Protein AF-A0A5T2Y478-F1 (afdb_monomer_lite)

InterPro domains:
  IPR025686 Glucosyl transferase II [PF14264] (20-210)

pLDDT: mean 88.73, std 11.69, range [39.84, 98.69]

Sequence (257 aa):
MKNKKYLFLFIIGLLYVFPIVLANVYYVDDMGRLSLGYGWDGDGRILSNVLTEALSFGNGIISIFPYSTLLSSVILVISGIIVSDMLFENKYLKSISSLFILTSPFMLENLSYRYDSILMAVSVLCAVVPFIFRSHYKLFFATSFFCLLISFCLYQTSTMAYFSVALCLLIKQCLNNEKAFDFRLCLNSLLCFFVSYIVYSLLISFLAVNMQRSGFITFDADGFDIILSRLRSYESYYNSLYVSGFKYVIWPCVTLV

Secondary structure (DSSP, 8-state):
-HHHHHHHHHHHHHHHHHHHHHH----TTHHHHHHH---SGGGT-HHHHHHHHHHTTTS-S---TTHHHHHHHHHHHHHHHHHHHHH--SHHHHHHHTTTTTTSHHHHHHHH-TTHHHHHHHHHHHHHGGGGGTTSHHHHHHHHHHHHHHHHHH-GGGGHHHHHHHHHHHHHHHHTT-SS--HHHHHHHHHHHHHHHHHHHHHHHHTT---TT-PPPPSSHHHHHHHHHHHHHHHHHHHHHHHSTTHHHHHHHHTT-

Foldseek 3Di:
DVVVLLVVLLVVLLVVCVVLLVVPDADDCSVVCVVPVDDCLLVLQQVLQVVCCVVVVNPGQDFPPPVLLSVLSSLQLVLQLLLLVLQDDDPVSSSVSSCCSSPPPVLVSLSNHRSQSNLLSQLLSLLRVLVVCLVPLVSSLVSLLVSQLNSCSRPNVSNVSNVVSLVSNQVSCVVVPPPDRPVVSVVSSVVSNVVSVVVSVVVSVVVVRNHPPDDDQDPDPVSVVVVVVVVVVVVVVVVCCCVDPVVVVCVVVVVVD

Radius of gyration: 20.13 Å; chains: 1; bounding box: 49×50×52 Å

Organism: Salmonella enterica (NCBI:txid28901)

Structure (mmCIF, N/CA/C/O backbone):
data_AF-A0A5T2Y478-F1
#
_entry.id   AF-A0A5T2Y478-F1
#
loop_
_atom_site.group_PDB
_atom_site.id
_atom_site.type_symbol
_atom_site.label_atom_id
_atom_site.label_alt_id
_atom_site.label_comp_id
_atom_site.label_asym_id
_atom_site.label_entity_id
_atom_site.label_seq_id
_atom_site.pdbx_PDB_ins_code
_atom_site.Cartn_x
_atom_site.Cartn_y
_atom_site.Cartn_z
_atom_site.occupancy
_atom_site.B_iso_or_equiv
_atom_site.auth_seq_id
_atom_site.auth_comp_id
_atom_site.auth_asym_id
_atom_site.auth_atom_id
_atom_site.pdbx_PDB_model_num
ATOM 1 N N . MET A 1 1 ? -19.333 -20.554 9.360 1.00 53.25 1 MET A N 1
ATOM 2 C CA . MET A 1 1 ? -19.786 -19.245 8.813 1.00 53.25 1 MET A CA 1
ATOM 3 C C . MET A 1 1 ? -18.656 -18.239 8.558 1.00 53.25 1 MET A C 1
ATOM 5 O O . MET A 1 1 ? -18.741 -17.567 7.540 1.00 53.25 1 MET A O 1
ATOM 9 N N . LYS A 1 2 ? -17.609 -18.129 9.402 1.00 59.66 2 LYS A N 1
ATOM 10 C CA . LYS A 1 2 ? -16.474 -17.198 9.172 1.00 59.66 2 LYS A CA 1
ATOM 11 C C . LYS A 1 2 ? -15.742 -17.434 7.835 1.00 59.66 2 LYS A C 1
ATOM 13 O O . LYS A 1 2 ? -15.624 -16.500 7.055 1.00 59.66 2 LYS A O 1
ATOM 18 N N . ASN A 1 3 ? -15.386 -18.680 7.511 1.00 70.88 3 ASN A N 1
ATOM 19 C CA . ASN A 1 3 ? -14.648 -18.998 6.274 1.00 70.88 3 ASN A CA 1
ATOM 20 C C . ASN A 1 3 ? -15.432 -18.664 4.992 1.00 70.88 3 ASN A C 1
ATOM 22 O O . ASN A 1 3 ? -14.854 -18.170 4.033 1.00 70.88 3 ASN A O 1
ATOM 26 N N . LYS A 1 4 ? -16.763 -18.845 5.000 1.00 83.25 4 LYS A N 1
ATOM 27 C CA . LYS A 1 4 ? -17.625 -18.483 3.859 1.00 83.25 4 LYS A CA 1
ATOM 28 C C . LYS A 1 4 ? -17.629 -16.971 3.587 1.00 83.25 4 LYS A C 1
ATOM 30 O O . LYS A 1 4 ? -17.702 -16.571 2.433 1.00 83.25 4 LYS A O 1
ATOM 35 N N . LYS A 1 5 ? -17.523 -16.135 4.631 1.00 85.50 5 LYS A N 1
ATOM 36 C CA . LYS A 1 5 ? -17.451 -14.670 4.487 1.00 85.50 5 LYS A CA 1
ATOM 37 C C . LYS A 1 5 ? -16.139 -14.239 3.828 1.00 85.50 5 LYS A C 1
ATOM 39 O O . LYS A 1 5 ? -16.181 -13.450 2.896 1.00 85.50 5 LYS A O 1
ATOM 44 N N . TYR A 1 6 ? -14.998 -14.741 4.299 1.00 88.94 6 TYR A N 1
ATOM 45 C CA . TYR A 1 6 ? -13.703 -14.373 3.716 1.00 88.94 6 TYR A CA 1
ATOM 46 C C . TYR A 1 6 ? -13.581 -14.846 2.267 1.00 88.94 6 TYR A C 1
ATOM 48 O O . TYR A 1 6 ? -13.166 -14.071 1.415 1.00 88.94 6 TYR A O 1
ATOM 56 N N . LEU A 1 7 ? -14.063 -16.057 1.966 1.00 93.69 7 LEU A N 1
ATOM 57 C CA . LEU A 1 7 ? -14.152 -16.543 0.590 1.00 93.69 7 LEU A CA 1
ATOM 58 C C . LEU A 1 7 ? -14.971 -15.597 -0.302 1.00 93.69 7 LEU A C 1
ATOM 60 O O . LEU A 1 7 ? -14.540 -15.269 -1.399 1.00 93.69 7 LEU A O 1
ATOM 64 N N . PHE A 1 8 ? -16.122 -15.123 0.179 1.00 94.31 8 PHE A N 1
ATOM 65 C CA . PHE A 1 8 ? -16.952 -14.175 -0.564 1.00 94.31 8 PHE A CA 1
ATOM 66 C C . PHE A 1 8 ? -16.235 -12.843 -0.837 1.00 94.31 8 PHE A C 1
ATOM 68 O O . PHE A 1 8 ? -16.319 -12.328 -1.947 1.00 94.31 8 PHE A O 1
ATOM 75 N N . LEU A 1 9 ? -15.484 -12.315 0.136 1.00 96.19 9 LEU A N 1
ATOM 76 C CA . LEU A 1 9 ? -14.679 -11.101 -0.052 1.00 96.19 9 LEU A CA 1
ATOM 77 C C . LEU A 1 9 ? -13.582 -11.301 -1.102 1.00 96.19 9 LEU A C 1
ATOM 79 O O . LEU A 1 9 ? -13.394 -10.433 -1.949 1.00 96.19 9 LEU A O 1
ATOM 83 N N . PHE A 1 10 ? -12.904 -12.452 -1.093 1.00 96.88 10 PHE A N 1
ATOM 84 C CA . PHE A 1 10 ? -11.912 -12.774 -2.119 1.00 96.88 10 PHE A CA 1
ATOM 85 C C . PHE A 1 10 ? -12.543 -12.916 -3.502 1.00 96.88 10 PHE A C 1
ATOM 87 O O . PHE A 1 10 ? -12.002 -12.379 -4.460 1.00 96.88 10 PHE A O 1
ATOM 94 N N . ILE A 1 11 ? -13.711 -13.557 -3.615 1.00 97.19 11 ILE A N 1
ATOM 95 C CA . ILE A 1 11 ? -14.440 -13.643 -4.888 1.00 97.19 11 ILE A CA 1
ATOM 96 C C . ILE A 1 11 ? -14.778 -12.241 -5.408 1.00 97.19 11 ILE A C 1
ATOM 98 O O . ILE A 1 11 ? -14.514 -11.958 -6.571 1.00 97.19 11 ILE A O 1
ATOM 102 N N . ILE A 1 12 ? -15.298 -11.347 -4.559 1.00 97.00 12 ILE A N 1
ATOM 103 C CA . ILE A 1 12 ? -15.567 -9.957 -4.962 1.00 97.00 12 ILE A CA 1
ATOM 104 C C . ILE A 1 12 ? -14.279 -9.253 -5.392 1.00 97.00 12 ILE A C 1
ATOM 106 O O . ILE A 1 12 ? -14.275 -8.579 -6.417 1.00 97.00 12 ILE A O 1
ATOM 110 N N . GLY A 1 13 ? -13.186 -9.418 -4.644 1.00 97.25 13 GLY A N 1
ATOM 111 C CA . GLY A 1 13 ? -11.911 -8.801 -4.993 1.00 97.25 13 GLY A CA 1
ATOM 112 C C . GLY A 1 13 ? -11.369 -9.281 -6.341 1.00 97.25 13 GLY A C 1
ATOM 113 O O . GLY A 1 13 ? -10.869 -8.477 -7.129 1.00 97.25 13 GLY A O 1
ATOM 114 N N . LEU A 1 14 ? -11.510 -10.572 -6.645 1.00 97.81 14 LEU A N 1
ATOM 115 C CA . LEU A 1 14 ? -11.124 -11.137 -7.939 1.00 97.81 14 LEU A CA 1
ATOM 116 C C . LEU A 1 14 ? -12.029 -10.628 -9.066 1.00 97.81 14 LEU A C 1
ATOM 118 O O . LEU A 1 14 ? -11.525 -10.246 -10.118 1.00 97.81 14 LEU A O 1
ATOM 122 N N . LEU A 1 15 ? -13.344 -10.551 -8.835 1.00 97.62 15 LEU A N 1
ATOM 123 C CA . LEU A 1 15 ? -14.292 -9.965 -9.789 1.00 97.62 15 LEU A CA 1
ATOM 124 C C . LEU A 1 15 ? -13.998 -8.484 -10.056 1.00 97.62 15 LEU A C 1
ATOM 126 O O . LEU A 1 15 ? -14.146 -8.035 -11.187 1.00 97.62 15 LEU A O 1
ATOM 130 N N . TYR A 1 16 ? -13.550 -7.737 -9.044 1.00 97.00 16 TYR A N 1
ATOM 131 C CA . TYR A 1 16 ? -13.193 -6.326 -9.181 1.00 97.00 16 TYR A CA 1
ATOM 132 C C . TYR A 1 16 ? -11.986 -6.110 -10.101 1.00 97.00 16 TYR A C 1
ATOM 134 O O . TYR A 1 16 ? -12.009 -5.203 -10.927 1.00 97.00 16 TYR A O 1
ATOM 142 N N . VAL A 1 17 ? -10.947 -6.947 -10.001 1.00 97.38 17 VAL A N 1
ATOM 143 C CA . VAL A 1 17 ? -9.757 -6.837 -10.870 1.00 97.38 17 VAL A CA 1
ATOM 144 C C . VAL A 1 17 ? -9.916 -7.551 -12.212 1.00 97.38 17 VAL A C 1
ATOM 146 O O . VAL A 1 17 ? -9.090 -7.377 -13.106 1.00 97.38 17 VAL A O 1
ATOM 149 N N . PHE A 1 18 ? -10.980 -8.333 -12.388 1.00 97.25 18 PHE A N 1
ATOM 150 C CA . PHE A 1 18 ? -11.221 -9.099 -13.607 1.00 97.25 18 PHE A CA 1
ATOM 151 C C . PHE A 1 18 ? -11.254 -8.238 -14.886 1.00 97.25 18 PHE A C 1
ATOM 153 O O . PHE A 1 18 ? -10.613 -8.634 -15.859 1.00 97.25 18 PHE A O 1
ATOM 160 N N . PRO A 1 19 ? -11.879 -7.041 -14.915 1.00 96.56 19 PRO A N 1
ATOM 161 C CA . PRO A 1 19 ? -11.817 -6.161 -16.081 1.00 96.56 19 PRO A CA 1
ATOM 162 C C . PRO A 1 19 ? -10.394 -5.709 -16.436 1.00 96.56 19 PRO A C 1
ATOM 164 O O . PRO A 1 19 ? -10.077 -5.609 -17.617 1.00 96.56 19 PRO A O 1
ATOM 167 N N . ILE A 1 20 ? -9.524 -5.486 -15.442 1.00 95.75 20 ILE A N 1
ATOM 168 C CA . ILE A 1 20 ? -8.111 -5.122 -15.662 1.00 95.75 20 ILE A CA 1
ATOM 169 C C . ILE A 1 20 ? -7.385 -6.285 -16.344 1.00 95.75 20 ILE A C 1
ATOM 171 O O . ILE A 1 20 ? -6.664 -6.097 -17.323 1.00 95.75 20 ILE A O 1
ATOM 175 N N . VAL A 1 21 ? -7.630 -7.505 -15.858 1.00 96.94 21 VAL A N 1
ATOM 176 C CA . VAL A 1 21 ? -7.059 -8.724 -16.438 1.00 96.94 21 VAL A CA 1
ATOM 177 C C . VAL A 1 21 ? -7.529 -8.923 -17.881 1.00 96.94 21 VAL A C 1
ATOM 179 O O . VAL A 1 21 ? -6.711 -9.211 -18.753 1.00 96.94 21 VAL A O 1
ATOM 182 N N . LEU A 1 22 ? -8.823 -8.726 -18.151 1.00 97.00 22 LEU A N 1
ATOM 183 C CA . LEU A 1 22 ? -9.394 -8.842 -19.496 1.00 97.00 22 LEU A CA 1
ATOM 184 C C . LEU A 1 22 ? -8.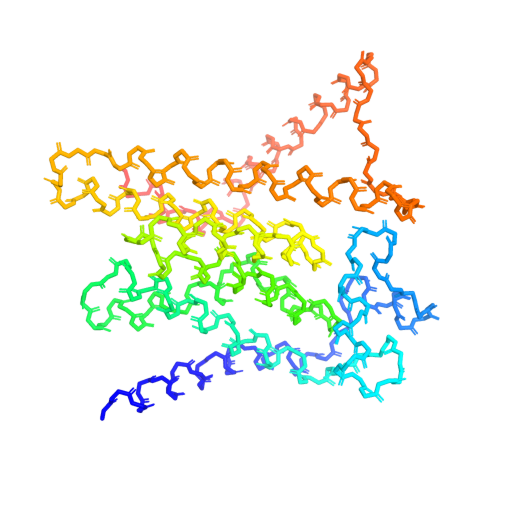890 -7.766 -20.458 1.00 97.00 22 LEU A C 1
ATOM 186 O O . LEU A 1 22 ? -8.690 -8.061 -21.633 1.00 97.00 22 LEU A O 1
ATOM 190 N N . ALA A 1 23 ? -8.680 -6.539 -19.973 1.00 95.31 23 ALA A N 1
ATOM 191 C CA . ALA A 1 23 ? -8.148 -5.458 -20.793 1.00 95.31 23 ALA A CA 1
ATOM 192 C C . ALA A 1 23 ? -6.763 -5.813 -21.348 1.00 95.31 23 ALA A C 1
ATOM 194 O O . ALA A 1 23 ? -6.456 -5.450 -22.480 1.00 95.31 23 ALA A O 1
ATOM 195 N N . ASN A 1 24 ? -5.953 -6.551 -20.573 1.00 92.56 24 ASN A N 1
ATOM 196 C CA . ASN A 1 24 ? -4.658 -7.079 -20.998 1.00 92.56 24 ASN A CA 1
ATOM 197 C C . ASN A 1 24 ? -3.797 -6.003 -21.694 1.00 92.56 24 ASN A C 1
ATOM 199 O O . ASN A 1 24 ? -3.216 -6.237 -22.753 1.00 92.56 24 ASN A O 1
ATOM 203 N N . VAL A 1 25 ? -3.635 -4.846 -21.041 1.00 92.00 25 VAL A N 1
ATOM 204 C CA . VAL A 1 25 ? -2.792 -3.724 -21.504 1.00 92.00 25 VAL A CA 1
ATOM 205 C C . VAL A 1 25 ? -1.529 -3.605 -20.641 1.00 92.00 25 VAL A C 1
ATOM 207 O O . VAL A 1 25 ? -1.526 -4.066 -19.501 1.00 92.00 25 VAL A O 1
ATOM 210 N N . TYR A 1 26 ? -0.438 -3.073 -21.194 1.00 93.12 26 TYR A N 1
ATOM 211 C CA . TYR A 1 26 ? 0.760 -2.680 -20.440 1.00 93.12 26 TYR A CA 1
ATOM 212 C C . TYR A 1 26 ? 0.600 -1.238 -19.954 1.00 93.12 26 TYR A C 1
ATOM 214 O O . TYR A 1 26 ? 0.270 -0.363 -20.757 1.00 93.12 26 TYR A O 1
ATOM 222 N N . TYR A 1 27 ? 0.822 -0.981 -18.667 1.00 91.94 27 TYR A N 1
ATOM 223 C CA . TYR A 1 27 ? 0.593 0.332 -18.072 1.00 91.94 27 TYR A CA 1
ATOM 224 C C . TYR A 1 27 ? 1.907 1.082 -17.833 1.00 91.94 27 TYR A C 1
ATOM 226 O O . TYR A 1 27 ? 2.800 0.564 -17.170 1.00 91.94 27 TYR A O 1
ATOM 234 N N . VAL A 1 28 ? 2.001 2.302 -18.377 1.00 89.25 28 VAL A N 1
ATOM 235 C CA . VAL A 1 28 ? 3.094 3.286 -18.211 1.00 89.25 28 VAL A CA 1
ATOM 236 C C . VAL A 1 28 ? 4.498 2.660 -18.247 1.00 89.25 28 VAL A C 1
ATOM 238 O O . VAL A 1 28 ? 5.066 2.492 -19.326 1.00 89.25 28 VAL A O 1
ATOM 241 N N . ASP A 1 29 ? 5.041 2.291 -17.086 1.00 87.44 29 ASP A N 1
ATOM 242 C CA . ASP A 1 29 ? 6.402 1.775 -16.923 1.00 87.44 29 ASP A CA 1
ATOM 243 C C . ASP A 1 29 ? 6.554 0.315 -17.397 1.00 87.44 29 ASP A C 1
ATOM 245 O O . ASP A 1 29 ? 7.667 -0.133 -17.687 1.00 87.44 29 ASP A O 1
ATOM 249 N N . ASP A 1 30 ? 5.454 -0.433 -17.546 1.00 93.06 30 ASP A N 1
ATOM 250 C CA . ASP A 1 30 ? 5.493 -1.845 -17.939 1.00 93.06 30 ASP A CA 1
ATOM 251 C C . ASP A 1 30 ? 6.121 -2.049 -19.334 1.00 93.06 30 ASP A C 1
ATOM 253 O O . ASP A 1 30 ? 6.821 -3.037 -19.559 1.00 93.06 30 ASP A O 1
ATOM 257 N N . MET A 1 31 ? 5.903 -1.119 -20.275 1.00 91.25 31 MET A N 1
ATOM 258 C CA . MET A 1 31 ? 6.499 -1.180 -21.620 1.00 91.25 31 MET A CA 1
ATOM 259 C C . MET A 1 31 ? 8.021 -1.007 -21.576 1.00 91.25 31 MET A C 1
ATOM 261 O O . MET A 1 31 ? 8.753 -1.692 -22.295 1.00 91.25 31 MET A O 1
ATOM 265 N N . GLY A 1 32 ? 8.505 -0.112 -20.711 1.00 89.88 32 GLY A N 1
ATOM 266 C CA . GLY A 1 32 ? 9.933 0.073 -20.467 1.00 89.88 32 GLY A CA 1
ATOM 267 C C . GLY A 1 32 ? 10.568 -1.208 -19.929 1.00 89.88 32 GLY A C 1
ATOM 268 O O . GLY A 1 32 ? 11.576 -1.668 -20.460 1.00 89.88 32 GLY A O 1
ATOM 269 N N . ARG A 1 33 ? 9.933 -1.845 -18.939 1.00 91.38 33 ARG A N 1
ATOM 270 C CA . ARG A 1 33 ? 10.420 -3.108 -18.359 1.00 91.38 33 ARG A CA 1
ATOM 271 C C . ARG A 1 33 ? 10.386 -4.268 -19.345 1.00 91.38 33 ARG A C 1
ATOM 273 O O . ARG A 1 33 ? 11.336 -5.039 -19.394 1.00 91.38 33 ARG A O 1
ATOM 280 N N . LEU A 1 34 ? 9.336 -4.374 -20.158 1.00 91.62 34 LEU A N 1
ATOM 281 C CA . LEU A 1 34 ? 9.238 -5.409 -21.188 1.00 91.62 34 LEU A CA 1
ATOM 282 C C . LEU A 1 34 ? 10.346 -5.279 -22.241 1.00 91.62 34 LEU A C 1
ATOM 284 O O . LEU A 1 34 ? 10.902 -6.283 -22.674 1.00 91.62 34 LEU A O 1
ATOM 288 N N . SER A 1 35 ? 10.637 -4.050 -22.668 1.00 90.00 35 SER A N 1
ATOM 289 C CA . SER A 1 35 ? 11.579 -3.783 -23.760 1.00 90.00 35 SER A CA 1
ATOM 290 C C . SER A 1 35 ? 13.045 -3.809 -23.324 1.00 90.00 35 SER A C 1
ATOM 292 O O . SER A 1 35 ? 13.892 -4.291 -24.072 1.00 90.00 35 SER A O 1
ATOM 294 N N . LEU A 1 36 ? 13.350 -3.307 -22.125 1.00 89.00 36 LEU A N 1
ATOM 295 C CA . LEU A 1 36 ? 14.721 -3.116 -21.639 1.00 89.00 36 LEU A CA 1
ATOM 296 C C . LEU A 1 36 ? 15.115 -4.068 -20.499 1.00 89.00 36 LEU A C 1
ATOM 298 O O . LEU A 1 36 ? 16.295 -4.149 -20.169 1.00 89.00 36 LEU A O 1
ATOM 302 N N . GLY A 1 37 ? 14.160 -4.758 -19.869 1.00 87.12 37 GLY A N 1
ATOM 303 C CA . GLY A 1 37 ? 14.428 -5.721 -18.795 1.00 87.12 37 GLY A CA 1
ATOM 304 C C . GLY A 1 37 ? 14.969 -5.114 -17.495 1.00 87.12 37 GLY A C 1
ATOM 305 O O . GLY A 1 37 ? 15.550 -5.839 -16.691 1.00 87.12 37 GLY A O 1
ATOM 306 N N . TYR A 1 38 ? 14.824 -3.800 -17.278 1.00 89.44 38 TYR A N 1
ATOM 307 C CA . TYR A 1 38 ? 15.365 -3.142 -16.085 1.00 89.44 38 TYR A CA 1
ATOM 308 C C . TYR A 1 38 ? 14.499 -3.368 -14.834 1.00 89.44 38 TYR A C 1
ATOM 310 O O . TYR A 1 38 ? 13.270 -3.492 -14.899 1.00 89.44 38 TYR A O 1
ATOM 318 N N . GLY A 1 39 ? 15.163 -3.380 -13.676 1.00 90.00 39 GLY A N 1
ATOM 319 C CA . GLY A 1 39 ? 14.555 -3.539 -12.356 1.00 90.00 39 GLY A CA 1
ATOM 320 C C . GLY A 1 39 ? 14.222 -2.234 -11.653 1.00 90.00 39 GLY A C 1
ATOM 321 O O . GLY A 1 39 ? 14.015 -1.200 -12.282 1.00 90.00 39 GLY A O 1
ATOM 322 N N . TRP A 1 40 ? 14.127 -2.263 -10.333 1.00 92.62 40 TRP A N 1
ATOM 323 C CA . TRP A 1 40 ? 13.782 -1.078 -9.541 1.00 92.62 40 TRP A CA 1
ATOM 324 C C . TRP A 1 40 ? 14.976 -0.474 -8.794 1.00 92.62 40 TRP A C 1
ATOM 326 O O . TRP A 1 40 ? 14.795 0.311 -7.861 1.00 92.62 40 TRP A O 1
ATOM 336 N N . ASP A 1 41 ? 16.200 -0.821 -9.201 1.00 85.12 41 ASP A N 1
ATOM 337 C CA . ASP A 1 41 ? 17.429 -0.328 -8.572 1.00 85.12 41 ASP A CA 1
ATOM 338 C C . ASP A 1 41 ? 17.484 1.201 -8.604 1.00 85.12 41 ASP A C 1
ATOM 340 O O . ASP A 1 41 ? 17.656 1.830 -7.567 1.00 85.12 41 ASP A O 1
ATOM 344 N N . GLY A 1 42 ? 17.217 1.814 -9.763 1.00 84.44 42 GLY A N 1
ATOM 345 C CA . GLY A 1 42 ? 17.208 3.275 -9.926 1.00 84.44 42 GLY A CA 1
ATOM 346 C C . GLY A 1 42 ? 16.120 4.011 -9.131 1.00 84.44 42 GLY A C 1
ATOM 347 O O . GLY A 1 42 ? 16.196 5.231 -8.985 1.00 84.44 42 GLY A O 1
ATOM 348 N N . ASP A 1 43 ? 15.141 3.282 -8.589 1.00 87.44 43 ASP A N 1
ATOM 349 C CA . ASP A 1 43 ? 14.066 3.811 -7.743 1.00 87.44 43 ASP A CA 1
ATOM 350 C C . ASP A 1 43 ? 14.316 3.552 -6.248 1.00 87.44 43 ASP A C 1
ATOM 352 O O . ASP A 1 43 ? 13.463 3.858 -5.412 1.00 87.44 43 ASP A O 1
ATOM 356 N N . GLY A 1 44 ? 15.450 2.940 -5.890 1.00 88.44 44 GLY A N 1
ATOM 357 C CA . GLY A 1 44 ? 15.769 2.562 -4.514 1.00 88.44 44 GLY A CA 1
ATOM 358 C C . GLY A 1 44 ? 14.930 1.404 -3.963 1.00 88.44 44 GLY A C 1
ATOM 359 O O . GLY A 1 44 ? 14.919 1.171 -2.756 1.00 88.44 44 GLY A O 1
ATOM 360 N N . ARG A 1 45 ? 14.222 0.647 -4.812 1.00 92.25 45 ARG A N 1
ATOM 361 C CA . ARG A 1 45 ? 13.345 -0.450 -4.365 1.00 92.25 45 ARG A CA 1
ATOM 362 C C . ARG A 1 45 ? 14.045 -1.801 -4.489 1.00 92.25 45 ARG A C 1
ATOM 364 O O . ARG A 1 45 ? 13.630 -2.676 -5.245 1.00 92.25 45 ARG A O 1
ATOM 371 N N . ILE A 1 46 ? 15.119 -1.976 -3.726 1.00 91.75 46 ILE A N 1
ATOM 372 C CA . ILE A 1 46 ? 16.032 -3.128 -3.837 1.00 91.75 46 ILE A CA 1
ATOM 373 C C . ILE A 1 46 ? 15.316 -4.474 -3.625 1.00 91.75 46 ILE A C 1
ATOM 375 O O . ILE A 1 46 ? 15.602 -5.450 -4.318 1.00 91.75 46 ILE A O 1
ATOM 379 N N . LEU A 1 47 ? 14.343 -4.539 -2.707 1.00 95.00 47 LEU A N 1
ATOM 380 C CA . LEU A 1 47 ? 13.594 -5.779 -2.467 1.00 95.00 47 LEU A CA 1
ATOM 381 C C . LEU A 1 47 ? 12.643 -6.128 -3.615 1.00 95.00 47 LEU A C 1
ATOM 383 O O . LEU A 1 47 ? 12.212 -7.276 -3.704 1.00 95.00 47 LEU A O 1
ATOM 387 N N . SER A 1 48 ? 12.329 -5.182 -4.502 1.00 94.75 48 SER A N 1
ATOM 388 C CA . SER A 1 48 ? 11.435 -5.438 -5.632 1.00 94.75 48 SER A CA 1
ATOM 389 C C . SER A 1 48 ? 12.040 -6.402 -6.640 1.00 94.75 48 SER A C 1
ATOM 391 O O . SER A 1 48 ? 11.346 -7.301 -7.115 1.00 94.75 48 SER A O 1
ATOM 393 N N . ASN A 1 49 ? 13.340 -6.262 -6.913 1.00 92.94 49 ASN A N 1
ATOM 394 C CA . ASN A 1 49 ? 14.073 -7.190 -7.770 1.00 92.94 49 ASN A CA 1
ATOM 395 C C . ASN A 1 49 ? 14.060 -8.597 -7.169 1.00 92.94 49 ASN A C 1
ATOM 397 O O . ASN A 1 49 ? 13.642 -9.540 -7.831 1.00 92.94 49 ASN A O 1
ATOM 401 N N . VAL A 1 50 ? 14.420 -8.708 -5.885 1.00 93.38 50 VAL A N 1
ATOM 402 C CA . VAL A 1 50 ? 14.469 -9.989 -5.161 1.00 93.38 50 VAL A CA 1
ATOM 403 C C . VAL A 1 50 ? 13.102 -10.671 -5.152 1.00 93.38 50 VAL A C 1
ATOM 405 O O . VAL A 1 50 ? 13.003 -11.865 -5.429 1.00 93.38 50 VAL A O 1
ATOM 408 N N . LEU A 1 51 ? 12.030 -9.927 -4.855 1.00 93.94 51 LEU A N 1
ATOM 409 C CA . LEU A 1 51 ? 10.683 -10.491 -4.816 1.00 93.94 51 LEU A CA 1
ATOM 410 C C . LEU A 1 51 ? 10.211 -10.916 -6.212 1.00 93.94 51 LEU A C 1
ATOM 412 O O . LEU A 1 51 ? 9.623 -11.984 -6.355 1.00 93.94 51 LEU A O 1
ATOM 416 N N . THR A 1 52 ? 10.485 -10.112 -7.238 1.00 93.00 52 THR A N 1
ATOM 417 C CA . THR A 1 52 ? 10.103 -10.434 -8.620 1.00 93.00 52 THR A CA 1
ATOM 418 C C . THR A 1 52 ? 10.845 -11.665 -9.127 1.00 93.00 52 THR A C 1
ATOM 420 O O . THR A 1 52 ? 10.222 -12.553 -9.702 1.00 93.00 52 THR A O 1
ATOM 423 N N . GLU A 1 53 ? 12.145 -11.766 -8.854 1.00 91.88 53 GLU A N 1
ATOM 424 C CA . GLU A 1 53 ? 12.964 -12.923 -9.218 1.00 91.88 53 GLU A CA 1
ATOM 425 C C . GLU A 1 53 ? 12.526 -14.194 -8.475 1.00 91.88 53 GLU A C 1
ATOM 427 O O . GLU A 1 53 ? 12.428 -15.268 -9.069 1.00 91.88 53 GLU A O 1
ATOM 432 N N . ALA A 1 54 ? 12.175 -14.080 -7.191 1.00 91.81 54 ALA A N 1
ATOM 433 C CA . ALA A 1 54 ? 11.625 -15.198 -6.429 1.00 91.81 54 ALA A CA 1
ATOM 434 C C . ALA A 1 54 ? 10.286 -15.681 -7.009 1.00 91.81 54 ALA A C 1
ATOM 436 O O . ALA A 1 54 ? 10.073 -16.884 -7.167 1.00 91.81 54 ALA A O 1
ATOM 437 N N . LEU A 1 55 ? 9.389 -14.754 -7.361 1.00 90.94 55 LEU A N 1
ATOM 438 C CA . LEU A 1 55 ? 8.097 -15.081 -7.963 1.00 90.94 55 LEU A CA 1
ATOM 439 C C . LEU A 1 55 ? 8.245 -15.653 -9.382 1.00 90.94 55 LEU A C 1
ATOM 441 O O . LEU A 1 55 ? 7.415 -16.458 -9.802 1.00 90.94 55 LEU A O 1
ATOM 445 N N . SER A 1 56 ? 9.292 -15.263 -10.113 1.00 89.94 56 SER A N 1
ATOM 446 C CA . SER A 1 56 ? 9.586 -15.770 -11.455 1.00 89.94 56 SER A CA 1
ATOM 447 C C . SER A 1 56 ? 10.378 -17.079 -11.452 1.00 89.94 56 SER A C 1
ATOM 449 O O . SER A 1 56 ? 10.739 -17.568 -12.522 1.00 89.94 56 SER A O 1
ATOM 451 N N . PHE A 1 57 ? 10.634 -17.668 -10.277 1.00 88.75 57 PHE A N 1
ATOM 452 C CA . PHE A 1 57 ? 11.475 -18.856 -10.097 1.00 88.75 57 PHE A CA 1
ATOM 453 C C . PHE A 1 57 ? 12.896 -18.686 -10.668 1.00 88.75 57 PHE A C 1
ATOM 455 O O . PHE A 1 57 ? 13.456 -19.621 -11.238 1.00 88.75 57 PHE A O 1
ATOM 462 N N . GLY A 1 58 ? 13.480 -17.493 -10.523 1.00 87.19 58 GLY A N 1
ATOM 463 C CA . GLY A 1 58 ? 14.845 -17.189 -10.962 1.00 87.19 58 GLY A CA 1
ATOM 464 C C . GLY A 1 58 ? 14.974 -16.807 -12.438 1.00 87.19 58 GLY A C 1
ATOM 465 O O . GLY A 1 58 ? 16.085 -16.663 -12.935 1.00 87.19 58 GLY A O 1
ATOM 466 N N . ASN A 1 59 ? 13.865 -16.605 -13.155 1.00 84.88 59 ASN A N 1
ATOM 467 C CA . ASN A 1 59 ? 13.884 -16.212 -14.572 1.00 84.88 59 ASN A CA 1
ATOM 468 C C . ASN A 1 59 ? 14.076 -14.695 -14.778 1.00 84.88 59 ASN A C 1
ATOM 470 O O . ASN A 1 59 ? 13.711 -14.150 -15.820 1.00 84.88 59 ASN A O 1
ATOM 474 N N . GLY A 1 60 ? 14.623 -13.998 -13.780 1.00 87.31 60 GLY A N 1
ATOM 475 C CA . GLY A 1 60 ? 14.831 -12.554 -13.805 1.00 87.31 60 GLY A CA 1
ATOM 476 C C . GLY A 1 60 ? 13.535 -11.742 -13.708 1.00 87.31 60 GLY A C 1
ATOM 477 O O . GLY A 1 60 ? 12.531 -12.177 -13.134 1.00 87.31 60 GLY A O 1
ATOM 478 N N . ILE A 1 61 ? 13.578 -10.527 -14.256 1.00 89.50 61 ILE A N 1
ATOM 479 C CA . ILE A 1 61 ? 12.525 -9.509 -14.137 1.00 89.50 61 ILE A CA 1
ATOM 480 C C . ILE A 1 61 ? 11.503 -9.700 -15.257 1.00 89.50 61 ILE A C 1
ATOM 482 O O . ILE A 1 61 ? 11.476 -8.983 -16.256 1.00 89.50 61 ILE A O 1
ATOM 486 N N . ILE A 1 62 ? 10.657 -10.712 -15.090 1.00 89.62 62 ILE A N 1
ATOM 487 C CA . ILE A 1 62 ? 9.570 -11.026 -16.019 1.00 89.62 62 ILE A CA 1
ATOM 488 C C . ILE A 1 62 ? 8.210 -10.776 -15.377 1.00 89.62 62 ILE A C 1
ATOM 490 O O . ILE A 1 62 ? 8.024 -10.930 -14.170 1.00 89.62 62 ILE A O 1
ATOM 494 N N . SER A 1 63 ? 7.237 -10.388 -16.201 1.00 89.56 63 SER A N 1
ATOM 495 C CA . SER A 1 63 ? 5.865 -10.231 -15.732 1.00 89.56 63 SER A CA 1
ATOM 496 C C . SER A 1 63 ? 5.239 -11.597 -15.487 1.00 89.56 63 SER A C 1
ATOM 498 O O . SER A 1 63 ? 5.273 -12.467 -16.355 1.00 89.56 63 SER A O 1
ATOM 500 N N . ILE A 1 64 ? 4.597 -11.749 -14.331 1.00 92.19 64 ILE A N 1
ATOM 501 C CA . ILE A 1 64 ? 3.823 -12.946 -13.968 1.00 92.19 64 ILE A CA 1
ATOM 502 C C . ILE A 1 64 ? 2.320 -12.638 -14.062 1.00 92.19 64 ILE A C 1
ATOM 504 O O . ILE A 1 64 ? 1.477 -13.262 -13.419 1.00 92.19 64 ILE A O 1
ATOM 508 N N . PHE A 1 65 ? 1.964 -11.627 -14.856 1.00 93.25 65 PHE A N 1
ATOM 509 C CA . PHE A 1 65 ? 0.582 -11.319 -15.188 1.00 93.25 65 PHE A CA 1
ATOM 510 C C . PHE A 1 65 ? -0.089 -12.540 -15.854 1.00 93.25 65 PHE A C 1
ATOM 512 O O . PHE A 1 65 ? 0.542 -13.201 -16.680 1.00 93.25 65 PHE A O 1
ATOM 519 N N . PRO A 1 66 ? -1.357 -12.861 -15.530 1.00 95.69 66 PRO A N 1
ATOM 520 C CA . PRO A 1 66 ? -2.285 -12.110 -14.675 1.00 95.69 66 PRO A CA 1
ATOM 521 C C . PRO A 1 66 ? -2.188 -12.435 -13.178 1.00 95.69 66 PRO A C 1
ATOM 523 O O . PRO A 1 66 ? -2.881 -11.815 -12.370 1.00 95.69 66 PRO A O 1
ATOM 526 N N . TYR A 1 67 ? -1.350 -13.395 -12.781 1.00 94.81 67 TYR A N 1
ATOM 527 C CA . TYR A 1 67 ? -1.267 -13.855 -11.395 1.00 94.81 67 TYR A CA 1
ATOM 528 C C . TYR A 1 67 ? -0.788 -12.765 -10.437 1.00 94.81 67 TYR A C 1
ATOM 530 O O . TYR A 1 67 ? -1.274 -12.728 -9.309 1.00 94.81 67 TYR A O 1
ATOM 538 N N . SER A 1 68 ? 0.094 -11.860 -10.881 1.00 94.38 68 SER A N 1
ATOM 539 C CA . SER A 1 68 ? 0.505 -10.690 -10.092 1.00 94.38 68 SER A CA 1
ATOM 540 C C . SER A 1 68 ? -0.708 -9.863 -9.658 1.00 94.38 68 SER A C 1
ATOM 542 O O . SER A 1 68 ? -0.951 -9.742 -8.462 1.00 94.38 68 SER A O 1
ATOM 544 N N . THR A 1 69 ? -1.543 -9.414 -10.599 1.00 96.88 69 THR A N 1
ATOM 545 C CA . THR A 1 69 ? -2.756 -8.624 -10.321 1.00 96.88 69 THR A CA 1
ATOM 546 C C . THR A 1 69 ? -3.785 -9.386 -9.476 1.00 96.88 69 THR A C 1
ATOM 548 O O . THR A 1 69 ? -4.386 -8.818 -8.558 1.00 96.88 69 THR A O 1
ATOM 551 N N . LEU A 1 70 ? -3.994 -10.682 -9.744 1.00 97.81 70 LEU A N 1
ATOM 552 C CA . LEU A 1 70 ? -4.921 -11.508 -8.960 1.00 97.81 70 LEU A CA 1
ATOM 553 C C . LEU A 1 70 ? -4.448 -11.655 -7.506 1.00 97.81 70 LEU A C 1
ATOM 555 O O . LEU A 1 70 ? -5.242 -11.504 -6.576 1.00 97.81 70 LEU A O 1
ATOM 559 N N . LEU A 1 71 ? -3.153 -11.903 -7.297 1.00 97.12 71 LEU A N 1
ATOM 560 C CA . LEU A 1 71 ? -2.569 -12.044 -5.967 1.00 97.12 71 LEU A CA 1
ATOM 561 C C . LEU A 1 71 ? -2.518 -10.700 -5.228 1.00 97.12 71 LEU A C 1
ATOM 563 O O . LEU A 1 71 ? -2.828 -10.658 -4.037 1.00 97.12 71 LEU A O 1
ATOM 567 N N . SER A 1 72 ? -2.249 -9.593 -5.927 1.00 97.94 72 SER A N 1
ATOM 568 C CA . SER A 1 72 ? -2.393 -8.238 -5.381 1.00 97.94 72 SER A CA 1
ATOM 569 C C . SER A 1 72 ? -3.782 -7.997 -4.822 1.00 97.94 72 SER A C 1
ATOM 571 O O . SER A 1 72 ? -3.910 -7.487 -3.711 1.00 97.94 72 SER A O 1
ATOM 573 N N . SER A 1 73 ? -4.824 -8.401 -5.557 1.00 98.25 73 SER A N 1
ATOM 574 C CA . SER A 1 73 ? -6.202 -8.262 -5.091 1.00 98.25 73 SER A CA 1
ATOM 575 C C . SER A 1 73 ? -6.423 -8.998 -3.769 1.00 98.25 73 SER A C 1
ATOM 577 O O . SER A 1 73 ? -6.917 -8.416 -2.803 1.00 98.25 73 SER A O 1
ATOM 579 N N . VAL A 1 74 ? -5.968 -10.251 -3.677 1.00 98.12 74 VAL A N 1
ATOM 580 C CA . VAL A 1 74 ? -6.059 -11.050 -2.445 1.00 98.12 74 VAL A CA 1
ATOM 581 C C . VAL A 1 74 ? -5.321 -10.373 -1.287 1.00 98.12 74 VAL A C 1
ATOM 583 O O . VAL A 1 74 ? -5.884 -10.243 -0.200 1.00 98.12 74 VAL A O 1
ATOM 586 N N . ILE A 1 75 ? -4.096 -9.897 -1.515 1.00 98.50 75 ILE A N 1
ATOM 587 C CA . ILE A 1 75 ? -3.279 -9.218 -0.500 1.00 98.50 75 ILE A CA 1
ATOM 588 C C . ILE A 1 75 ? -3.964 -7.938 -0.006 1.00 98.50 75 ILE A C 1
ATOM 590 O O . ILE A 1 75 ? -4.047 -7.711 1.200 1.00 98.50 75 ILE A O 1
ATOM 594 N N . LEU A 1 76 ? -4.515 -7.124 -0.906 1.00 98.38 76 LEU A N 1
ATOM 595 C CA . LEU A 1 76 ? -5.206 -5.883 -0.546 1.00 98.38 76 LEU A CA 1
ATOM 596 C C . LEU A 1 76 ? -6.518 -6.144 0.201 1.00 98.38 76 LEU A C 1
ATOM 598 O O . LEU A 1 76 ? -6.841 -5.404 1.131 1.00 98.38 76 LEU A O 1
ATOM 602 N N . VAL A 1 77 ? -7.243 -7.215 -0.142 1.00 98.31 77 VAL A N 1
ATOM 603 C CA . VAL A 1 77 ? -8.402 -7.672 0.640 1.00 98.31 77 VAL A CA 1
ATOM 604 C C . VAL A 1 77 ? -7.967 -8.102 2.042 1.00 98.31 77 VAL A C 1
ATOM 606 O O . VAL A 1 77 ? -8.635 -7.746 3.008 1.00 98.31 77 VAL A O 1
ATOM 609 N N . ILE A 1 78 ? -6.837 -8.803 2.198 1.00 98.31 78 ILE A N 1
ATOM 610 C CA . ILE A 1 78 ? -6.290 -9.149 3.523 1.00 98.31 78 ILE A CA 1
ATOM 611 C C . ILE A 1 78 ? -5.960 -7.881 4.319 1.00 98.31 78 ILE A C 1
ATOM 613 O O . ILE A 1 78 ? -6.394 -7.758 5.466 1.00 98.31 78 ILE A O 1
ATOM 617 N N . SER A 1 79 ? -5.264 -6.916 3.714 1.00 98.31 79 SER A N 1
ATOM 618 C CA . SER A 1 79 ? -4.969 -5.616 4.330 1.00 98.31 79 SER A CA 1
ATOM 619 C C . SER A 1 79 ? -6.247 -4.920 4.800 1.00 98.31 79 SER A C 1
ATOM 621 O O . SER A 1 79 ? -6.337 -4.475 5.945 1.00 98.31 79 SER A O 1
ATOM 623 N N . GLY A 1 80 ? -7.272 -4.881 3.948 1.00 97.88 80 GLY A N 1
ATOM 624 C CA . GLY A 1 80 ? -8.558 -4.279 4.281 1.00 97.88 80 GLY A CA 1
ATOM 625 C C . GLY A 1 80 ? -9.305 -5.038 5.377 1.00 97.88 80 GLY A C 1
ATOM 626 O O . GLY A 1 80 ? -9.884 -4.407 6.260 1.00 97.88 80 GLY A O 1
ATOM 627 N N . ILE A 1 81 ? -9.248 -6.373 5.395 1.00 97.50 81 ILE A N 1
ATOM 628 C CA . ILE A 1 81 ? -9.802 -7.192 6.482 1.00 97.50 81 ILE A CA 1
ATOM 629 C C . ILE A 1 81 ? -9.142 -6.811 7.808 1.00 97.50 81 ILE A C 1
ATOM 631 O O . ILE A 1 81 ? -9.866 -6.494 8.751 1.00 97.50 81 ILE A O 1
ATOM 635 N N . ILE A 1 82 ? -7.805 -6.770 7.865 1.00 97.81 82 ILE A N 1
ATOM 636 C CA . ILE A 1 82 ? -7.057 -6.407 9.078 1.00 97.81 82 ILE A CA 1
ATOM 637 C C . ILE A 1 82 ? -7.501 -5.026 9.577 1.00 97.81 82 ILE A C 1
ATOM 639 O O . ILE A 1 82 ? -7.896 -4.895 10.735 1.00 97.81 82 ILE A O 1
ATOM 643 N N . VAL A 1 83 ? -7.520 -4.011 8.707 1.00 97.56 83 VAL A N 1
ATOM 644 C CA . VAL A 1 83 ? -7.969 -2.654 9.072 1.00 97.56 83 VAL A CA 1
ATOM 645 C C . VAL A 1 83 ? -9.422 -2.652 9.548 1.00 97.56 83 VAL A C 1
ATOM 647 O O . VAL A 1 83 ? -9.723 -2.119 10.617 1.00 97.56 83 VAL A O 1
ATOM 650 N N . SER A 1 84 ? -10.326 -3.293 8.807 1.00 96.56 84 SER A N 1
ATOM 651 C CA . SER A 1 84 ? -11.753 -3.335 9.140 1.00 96.56 84 SER A CA 1
ATOM 652 C C . SER A 1 84 ? -12.022 -3.999 10.492 1.00 96.56 84 SER A C 1
ATOM 654 O O . SER A 1 84 ? -12.873 -3.532 11.252 1.00 96.56 84 SER A O 1
ATOM 656 N N . ASP A 1 85 ? -11.269 -5.053 10.824 1.00 95.38 85 ASP A N 1
ATOM 657 C CA . ASP A 1 85 ? -11.400 -5.778 12.081 1.00 95.38 85 ASP A CA 1
ATOM 658 C C . ASP A 1 85 ? -10.923 -4.949 13.275 1.00 95.38 85 ASP A C 1
ATOM 660 O O . ASP A 1 85 ? -11.476 -5.098 14.367 1.00 95.38 85 ASP A O 1
ATOM 664 N N . MET A 1 86 ? -9.954 -4.051 13.064 1.00 95.00 86 MET A N 1
ATOM 665 C CA . MET A 1 86 ? -9.494 -3.103 14.078 1.00 95.00 86 MET A CA 1
ATOM 666 C C . MET A 1 86 ? -10.448 -1.912 14.249 1.00 95.00 86 MET A C 1
ATOM 668 O O . MET A 1 86 ? -10.612 -1.422 15.372 1.00 95.00 86 MET A O 1
ATOM 672 N N . LEU A 1 87 ? -11.084 -1.448 13.168 1.00 94.12 87 LEU A N 1
ATOM 673 C CA . LEU A 1 87 ? -11.901 -0.231 13.172 1.00 94.12 87 LEU A CA 1
ATOM 674 C C . LEU A 1 87 ? -13.362 -0.467 13.557 1.00 94.12 87 LEU A C 1
ATOM 676 O O . LEU A 1 87 ? -13.911 0.290 14.352 1.00 94.12 87 LEU A O 1
ATOM 680 N N . PHE A 1 88 ? -13.996 -1.534 13.094 1.00 93.12 88 PHE A N 1
ATOM 681 C CA . PHE A 1 88 ? -15.435 -1.720 13.292 1.00 93.12 88 PHE A CA 1
ATOM 682 C C . PHE A 1 88 ? -15.730 -2.893 14.222 1.00 93.12 88 PHE A C 1
ATOM 684 O O . PHE A 1 88 ? -14.908 -3.783 14.393 1.00 93.12 88 PHE A O 1
ATOM 691 N N . GLU A 1 89 ? -16.919 -2.917 14.821 1.00 90.19 89 GLU A N 1
ATOM 692 C CA . GLU A 1 89 ? -17.431 -4.082 15.564 1.00 90.19 89 GLU A CA 1
ATOM 693 C C . GLU A 1 89 ? -18.570 -4.760 14.798 1.00 90.19 89 GLU A C 1
ATOM 695 O O . GLU A 1 89 ? -18.636 -5.988 14.709 1.00 90.19 89 GLU A O 1
ATOM 700 N N . ASN A 1 90 ? -19.417 -3.954 14.148 1.00 92.31 90 ASN A N 1
ATOM 701 C CA . ASN A 1 90 ? -20.522 -4.430 13.329 1.00 92.31 90 ASN A CA 1
ATOM 702 C C . ASN A 1 90 ? -20.023 -5.299 12.159 1.00 92.31 90 ASN A C 1
ATOM 704 O O . ASN A 1 90 ? -19.222 -4.877 11.322 1.00 92.31 90 ASN A O 1
ATOM 708 N N . LYS A 1 91 ? -20.557 -6.522 12.066 1.00 89.62 91 LYS A N 1
ATOM 709 C CA . LYS A 1 91 ? -20.159 -7.528 11.071 1.00 89.62 91 LYS A CA 1
ATOM 710 C C . LYS A 1 91 ? -20.323 -7.064 9.619 1.00 89.62 91 LYS A C 1
ATOM 712 O O . LYS A 1 91 ? -19.506 -7.467 8.785 1.00 89.62 91 LYS A O 1
ATOM 717 N N . TYR A 1 92 ? -21.366 -6.290 9.315 1.00 88.94 92 TYR A N 1
ATOM 718 C CA . TYR A 1 92 ? -21.652 -5.795 7.968 1.00 88.94 92 TYR A CA 1
ATOM 719 C C . TYR A 1 92 ? -20.682 -4.682 7.582 1.00 88.94 92 TYR A C 1
ATOM 721 O O . TYR A 1 92 ? -20.057 -4.779 6.527 1.00 88.94 92 TYR A O 1
ATOM 729 N N . LEU A 1 93 ? -20.463 -3.712 8.479 1.00 91.50 93 LEU A N 1
ATOM 730 C CA . LEU A 1 93 ? -19.468 -2.653 8.277 1.00 91.50 93 LEU A CA 1
ATOM 731 C C . LEU A 1 93 ? -18.072 -3.237 8.065 1.00 91.50 93 LEU A C 1
ATOM 733 O O . LEU A 1 93 ? -17.398 -2.846 7.117 1.00 91.50 93 LEU A O 1
ATOM 737 N N . LYS A 1 94 ? -17.673 -4.242 8.858 1.00 92.75 94 LYS A N 1
ATOM 738 C CA . LYS A 1 94 ? -16.414 -4.977 8.647 1.00 92.75 94 LYS A CA 1
ATOM 739 C C . LYS A 1 94 ? -16.302 -5.560 7.238 1.00 92.75 94 LYS A C 1
ATOM 741 O O . LYS A 1 94 ? -15.270 -5.436 6.600 1.00 92.75 94 LYS A O 1
ATOM 746 N N . SER A 1 95 ? -17.357 -6.216 6.745 1.00 91.12 95 SER A N 1
ATOM 747 C CA . SER A 1 95 ? -17.339 -6.808 5.399 1.00 91.12 95 SER A CA 1
ATOM 748 C C . SER A 1 95 ? -17.175 -5.745 4.314 1.00 91.12 95 SER A C 1
ATOM 750 O O . SER A 1 95 ? -16.328 -5.894 3.445 1.00 91.12 95 SER A O 1
ATOM 752 N N . ILE A 1 96 ? -17.977 -4.681 4.366 1.00 91.81 96 ILE A N 1
ATOM 753 C CA . ILE A 1 96 ? -18.002 -3.659 3.313 1.00 91.81 96 ILE A CA 1
ATOM 754 C C . ILE A 1 96 ? -16.692 -2.864 3.321 1.00 91.81 96 ILE A C 1
ATOM 756 O O . ILE A 1 96 ? -16.032 -2.753 2.292 1.00 91.81 96 ILE A O 1
ATOM 760 N N . SER A 1 97 ? -16.266 -2.392 4.495 1.00 93.69 97 SER A N 1
ATOM 761 C CA . SER A 1 97 ? -15.032 -1.608 4.634 1.00 93.69 97 SER A CA 1
ATOM 762 C C . SER A 1 97 ? -13.762 -2.395 4.309 1.00 93.69 97 SER A C 1
ATOM 764 O O . SER A 1 97 ? -12.780 -1.795 3.881 1.00 93.69 97 SER A O 1
ATOM 766 N N . SER A 1 98 ? -13.772 -3.729 4.431 1.00 95.44 98 SER A N 1
ATOM 767 C CA . SER A 1 98 ? -12.612 -4.554 4.066 1.00 95.44 98 SER A CA 1
ATOM 768 C C . SER A 1 98 ? -12.239 -4.492 2.581 1.00 95.44 98 SER A C 1
ATOM 770 O O . SER A 1 98 ? -11.119 -4.837 2.221 1.00 95.44 98 SER A O 1
ATOM 772 N N . LEU A 1 99 ? -13.145 -4.020 1.720 1.00 96.06 99 LEU A N 1
ATOM 773 C CA . LEU A 1 99 ? -12.878 -3.840 0.294 1.00 96.06 99 LEU A CA 1
ATOM 774 C C . LEU A 1 99 ? -12.342 -2.441 -0.040 1.00 96.06 99 LEU A C 1
ATOM 776 O O . LEU A 1 99 ? -11.814 -2.256 -1.129 1.00 96.06 99 LEU A O 1
ATOM 780 N N . PHE A 1 100 ? -12.411 -1.469 0.878 1.00 94.56 100 PHE A N 1
ATOM 781 C CA . PHE A 1 100 ? -12.103 -0.066 0.571 1.00 94.56 100 PHE A CA 1
ATOM 7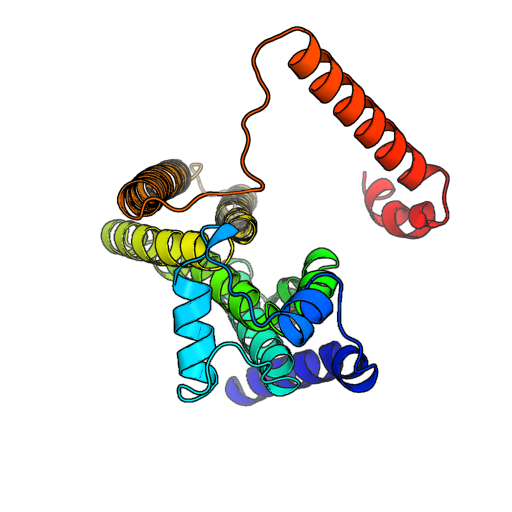82 C C . PHE A 1 100 ? -10.657 0.173 0.142 1.00 94.56 100 PHE A C 1
ATOM 784 O O . PHE A 1 100 ? -10.417 1.030 -0.703 1.00 94.56 100 PHE A O 1
ATOM 791 N N . ILE A 1 101 ? -9.696 -0.584 0.683 1.00 95.00 101 ILE A N 1
ATOM 792 C CA . ILE A 1 101 ? -8.294 -0.471 0.254 1.00 95.00 101 ILE A CA 1
ATOM 793 C C . ILE A 1 101 ? -8.164 -0.895 -1.215 1.00 95.00 101 ILE A C 1
ATOM 795 O O . ILE A 1 101 ? -7.590 -0.157 -2.015 1.00 95.00 101 ILE A O 1
ATOM 799 N N . LEU A 1 102 ? -8.749 -2.044 -1.572 1.00 96.75 102 LEU A N 1
ATOM 800 C CA . LEU A 1 102 ? -8.741 -2.578 -2.935 1.00 96.75 102 LEU A CA 1
ATOM 801 C C . LEU A 1 102 ? -9.455 -1.643 -3.920 1.00 96.75 102 LEU A C 1
ATOM 803 O O . LEU A 1 102 ? -8.942 -1.381 -5.003 1.00 96.75 102 LEU A O 1
ATOM 807 N N . THR A 1 103 ? -10.638 -1.154 -3.548 1.00 94.12 103 THR A N 1
ATOM 808 C CA . THR A 1 103 ? -11.504 -0.361 -4.430 1.00 94.12 103 THR A CA 1
ATOM 809 C C . THR A 1 103 ? -11.204 1.134 -4.389 1.00 94.12 103 THR A C 1
ATOM 811 O O . THR A 1 103 ? -11.968 1.925 -4.939 1.00 94.12 103 THR A O 1
ATOM 814 N N . SER A 1 104 ? -10.140 1.556 -3.702 1.00 89.88 104 SER A N 1
ATOM 815 C CA . SER A 1 104 ? -9.762 2.966 -3.685 1.00 89.88 104 SER A CA 1
ATOM 816 C C . SER A 1 104 ? -9.288 3.405 -5.081 1.00 89.88 104 SER A C 1
ATOM 818 O O . SER A 1 104 ? -8.571 2.648 -5.741 1.00 89.88 104 SER A O 1
ATOM 820 N N . PRO A 1 105 ? -9.633 4.623 -5.544 1.00 85.50 105 PRO A N 1
ATOM 821 C CA . PRO A 1 105 ? -9.212 5.105 -6.863 1.00 85.50 105 PR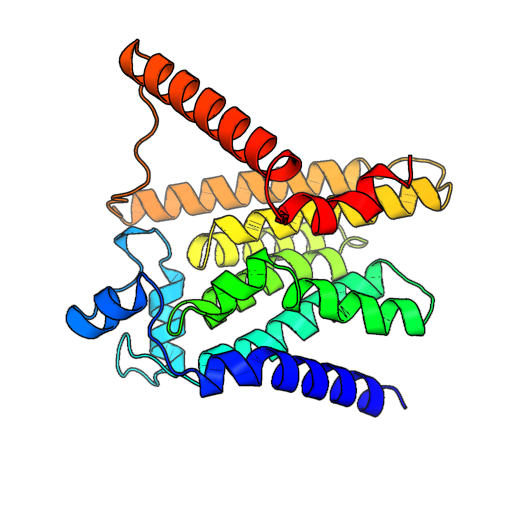O A CA 1
ATOM 822 C C . PRO A 1 105 ? -7.690 5.089 -7.056 1.00 85.50 105 PRO A C 1
ATOM 824 O O . PRO A 1 105 ? -7.210 4.722 -8.121 1.00 85.50 105 PRO A O 1
ATOM 827 N N . PHE A 1 106 ? -6.930 5.399 -6.003 1.00 84.12 106 PHE A N 1
ATOM 828 C CA . PHE A 1 106 ? -5.465 5.344 -6.021 1.00 84.12 106 PHE A CA 1
ATOM 829 C C . PHE A 1 106 ? -4.930 3.920 -6.214 1.00 84.12 106 PHE A C 1
ATOM 831 O O . PHE A 1 106 ? -3.911 3.715 -6.865 1.00 84.12 106 PHE A O 1
ATOM 838 N N . MET A 1 107 ? -5.622 2.915 -5.673 1.00 91.88 107 MET A N 1
ATOM 839 C CA . MET A 1 107 ? -5.208 1.524 -5.831 1.00 91.88 107 MET A CA 1
ATOM 840 C C . MET A 1 107 ? -5.552 0.961 -7.212 1.00 91.88 107 MET A C 1
ATOM 842 O O . MET A 1 107 ? -4.883 0.038 -7.666 1.00 91.88 107 MET A O 1
ATOM 846 N N . LEU A 1 108 ? -6.558 1.512 -7.899 1.00 91.88 108 LEU A N 1
ATOM 847 C CA . LEU A 1 108 ? -6.911 1.092 -9.258 1.00 91.88 108 LEU A CA 1
ATOM 848 C C . LEU A 1 108 ? -5.750 1.317 -10.237 1.00 91.88 108 LEU A C 1
ATOM 850 O O . LEU A 1 108 ? -5.447 0.441 -11.048 1.00 91.88 108 LEU A O 1
ATOM 854 N N . GLU A 1 109 ? -5.071 2.457 -10.121 1.00 92.25 109 GLU A N 1
ATOM 855 C CA . GLU A 1 109 ? -3.852 2.727 -10.881 1.00 92.25 109 GLU A CA 1
ATOM 856 C C . GLU A 1 109 ? -2.757 1.709 -10.532 1.00 92.25 109 GLU A C 1
ATOM 858 O O . GLU A 1 109 ? -2.223 1.047 -11.420 1.00 92.25 109 GLU A O 1
ATOM 863 N N . ASN A 1 110 ? -2.494 1.489 -9.241 1.00 95.00 110 ASN A N 1
ATOM 864 C CA . ASN A 1 110 ? -1.483 0.530 -8.793 1.00 95.00 110 ASN A CA 1
ATOM 865 C C . ASN A 1 110 ? -1.743 -0.900 -9.305 1.00 95.00 110 ASN A C 1
ATOM 867 O O . ASN A 1 110 ? -0.818 -1.606 -9.703 1.00 95.00 110 ASN A O 1
ATOM 871 N N . LEU A 1 111 ? -3.003 -1.333 -9.318 1.00 96.31 111 LEU A N 1
ATOM 872 C CA . LEU A 1 111 ? -3.421 -2.646 -9.816 1.00 96.31 111 LEU A CA 1
ATOM 873 C C . LEU A 1 111 ? -3.261 -2.800 -11.333 1.00 96.31 111 LEU A C 1
ATOM 875 O O . LEU A 1 111 ? -3.228 -3.933 -11.816 1.00 96.31 111 LEU A O 1
ATOM 879 N N . SER A 1 112 ? -3.157 -1.691 -12.069 1.00 95.56 112 SER A N 1
ATOM 880 C CA . SER A 1 112 ? -3.002 -1.691 -13.525 1.00 95.56 112 SER A CA 1
ATOM 881 C C . SER A 1 112 ? -1.574 -2.022 -13.972 1.00 95.56 112 SER A C 1
ATOM 883 O O . SER A 1 112 ? -1.394 -2.510 -15.085 1.00 95.56 112 SER A O 1
ATOM 885 N N . TYR A 1 113 ? -0.570 -1.829 -13.106 1.00 95.38 113 TYR A N 1
ATOM 886 C CA . TYR A 1 113 ? 0.817 -2.207 -13.390 1.00 95.38 113 TYR A CA 1
ATOM 887 C C . TYR A 1 113 ? 1.008 -3.722 -13.316 1.00 95.38 113 TYR A C 1
ATOM 889 O O . TYR A 1 113 ? 0.796 -4.355 -12.275 1.00 95.38 113 TYR A O 1
ATOM 897 N N . ARG A 1 114 ? 1.484 -4.332 -14.398 1.00 94.75 114 ARG A N 1
ATOM 898 C CA . ARG A 1 114 ? 1.678 -5.787 -14.460 1.00 94.75 114 ARG A CA 1
ATOM 899 C C . ARG A 1 114 ? 2.828 -6.281 -13.600 1.00 94.75 114 ARG A C 1
ATOM 901 O O . ARG A 1 114 ? 2.740 -7.388 -13.062 1.00 94.75 114 ARG A O 1
ATOM 908 N N . TYR A 1 115 ? 3.901 -5.498 -13.527 1.00 94.19 115 TYR A N 1
ATOM 909 C CA . TYR A 1 115 ? 5.100 -5.838 -12.763 1.00 94.19 115 TYR A CA 1
ATOM 910 C C . TYR A 1 115 ? 4.968 -5.363 -11.309 1.00 94.19 115 TYR A C 1
ATOM 912 O O . TYR A 1 115 ? 5.178 -6.137 -10.378 1.00 94.19 115 TYR A O 1
ATOM 920 N N . ASP A 1 116 ? 4.548 -4.112 -11.110 1.00 94.88 116 ASP A N 1
ATOM 921 C CA . ASP A 1 116 ? 4.574 -3.466 -9.796 1.00 94.88 116 ASP A CA 1
ATOM 922 C C . ASP A 1 116 ? 3.392 -3.815 -8.880 1.00 94.88 116 ASP A C 1
ATOM 924 O O . ASP A 1 116 ? 3.518 -3.700 -7.658 1.00 94.88 116 ASP A O 1
ATOM 928 N N . SER A 1 117 ? 2.242 -4.238 -9.422 1.00 96.50 117 SER A N 1
ATOM 929 C CA . SER A 1 117 ? 1.005 -4.391 -8.633 1.00 96.50 117 SER A CA 1
ATOM 930 C C . SER A 1 117 ? 1.175 -5.267 -7.393 1.00 96.50 117 SER A C 1
ATOM 932 O O . SER A 1 117 ? 0.598 -4.968 -6.343 1.00 96.50 117 SER A O 1
ATOM 934 N N . ILE A 1 118 ? 1.942 -6.357 -7.471 1.00 97.00 118 ILE A N 1
ATOM 935 C CA . ILE A 1 118 ? 2.164 -7.252 -6.325 1.00 97.00 118 ILE A CA 1
ATOM 936 C C . ILE A 1 118 ? 3.118 -6.645 -5.301 1.00 97.00 118 ILE A C 1
ATOM 938 O O . ILE A 1 118 ? 2.857 -6.730 -4.101 1.00 97.00 118 ILE A O 1
ATOM 942 N N . LEU A 1 119 ? 4.160 -5.957 -5.763 1.00 97.25 119 LEU A N 1
ATOM 943 C CA . LEU A 1 119 ? 5.130 -5.265 -4.916 1.00 97.25 119 LEU A CA 1
ATOM 944 C C . LEU A 1 119 ? 4.432 -4.181 -4.090 1.00 97.25 119 LEU A C 1
ATOM 946 O O . LEU A 1 119 ? 4.589 -4.116 -2.869 1.00 97.25 119 LEU A O 1
ATOM 950 N N . MET A 1 120 ? 3.579 -3.390 -4.743 1.00 97.38 120 MET A N 1
ATOM 951 C CA . MET A 1 120 ? 2.788 -2.344 -4.099 1.00 97.38 120 MET A CA 1
ATOM 952 C C . MET A 1 120 ? 1.759 -2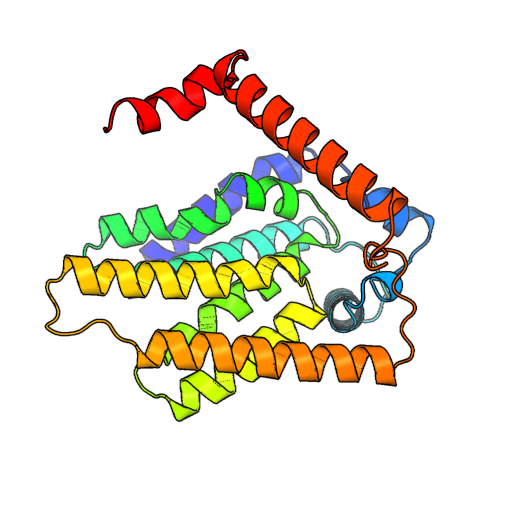.922 -3.121 1.00 97.38 120 MET A C 1
ATOM 954 O O . MET A 1 120 ? 1.610 -2.399 -2.017 1.00 97.38 120 MET A O 1
ATOM 958 N N . ALA A 1 121 ? 1.087 -4.023 -3.471 1.00 98.25 121 ALA A N 1
ATOM 959 C CA . ALA A 1 121 ? 0.130 -4.678 -2.579 1.00 98.25 121 ALA A CA 1
ATOM 960 C C . ALA A 1 121 ? 0.797 -5.235 -1.309 1.00 98.25 121 ALA A C 1
ATOM 962 O O . ALA A 1 121 ? 0.293 -5.009 -0.205 1.00 98.25 121 ALA A O 1
ATOM 963 N N . VAL A 1 122 ? 1.945 -5.912 -1.445 1.00 98.44 122 VAL A N 1
ATOM 964 C CA . VAL A 1 122 ? 2.742 -6.392 -0.301 1.00 98.44 122 VAL A CA 1
ATOM 965 C C . VAL A 1 122 ? 3.203 -5.214 0.554 1.00 98.44 122 VAL A C 1
ATOM 967 O O . VAL A 1 122 ? 3.076 -5.259 1.775 1.00 98.44 122 VAL A O 1
ATOM 970 N N . SER A 1 123 ? 3.661 -4.131 -0.075 1.00 98.25 123 SER A N 1
ATOM 971 C CA . SER A 1 123 ? 4.091 -2.926 0.631 1.00 98.25 123 SER A CA 1
ATOM 972 C C . SER A 1 123 ? 2.960 -2.301 1.468 1.00 98.25 123 SER A C 1
ATOM 974 O O . SER A 1 123 ? 3.168 -1.948 2.630 1.00 98.25 123 SER A O 1
ATOM 976 N N . VAL A 1 124 ? 1.728 -2.257 0.945 1.00 98.38 124 VAL A N 1
ATOM 977 C CA . VAL A 1 124 ? 0.538 -1.837 1.711 1.00 98.38 124 VAL A CA 1
ATOM 978 C C . VAL A 1 124 ? 0.237 -2.794 2.865 1.00 98.38 124 VAL A C 1
ATOM 980 O O . VAL A 1 124 ? -0.063 -2.337 3.966 1.00 98.38 124 VAL A O 1
ATOM 983 N N . LEU A 1 125 ? 0.325 -4.110 2.655 1.00 98.69 125 LEU A N 1
ATOM 984 C CA . LEU A 1 125 ? 0.123 -5.083 3.733 1.00 98.69 125 LEU A CA 1
ATOM 985 C C . LEU A 1 125 ? 1.138 -4.873 4.865 1.00 98.69 125 LEU A C 1
ATOM 987 O O . LEU A 1 125 ? 0.752 -4.829 6.034 1.00 98.69 125 LEU A O 1
ATOM 991 N N . CYS A 1 126 ? 2.410 -4.664 4.527 1.00 98.56 126 CYS A N 1
ATOM 992 C CA . CYS A 1 126 ? 3.455 -4.315 5.485 1.00 98.56 126 CYS A CA 1
ATOM 993 C C . CYS A 1 126 ? 3.127 -3.024 6.256 1.00 98.56 126 CYS A C 1
ATOM 995 O O . CYS A 1 126 ? 3.334 -2.967 7.464 1.00 98.56 126 CYS A O 1
ATOM 997 N N . ALA A 1 127 ? 2.540 -2.012 5.617 1.00 98.06 127 ALA A N 1
ATOM 998 C CA . ALA A 1 127 ? 2.103 -0.799 6.311 1.00 98.06 127 ALA A CA 1
ATOM 999 C C . ALA A 1 127 ? 0.932 -1.033 7.296 1.00 98.06 127 ALA A C 1
ATOM 1001 O O . ALA A 1 127 ? 0.724 -0.238 8.210 1.00 98.06 127 ALA A O 1
ATOM 1002 N N . VAL A 1 128 ? 0.167 -2.118 7.146 1.00 98.38 128 VAL A N 1
ATOM 1003 C CA . VAL A 1 128 ? -1.024 -2.411 7.964 1.00 98.38 128 VAL A CA 1
ATOM 1004 C C . VAL A 1 128 ? -0.731 -3.380 9.114 1.00 98.38 128 VAL A C 1
ATOM 1006 O O . VAL A 1 128 ? -1.196 -3.166 10.236 1.00 98.38 128 VAL A O 1
ATOM 1009 N N . VAL A 1 129 ? 0.023 -4.452 8.852 1.00 98.38 129 VAL A N 1
ATOM 1010 C CA . VAL A 1 129 ? 0.256 -5.573 9.786 1.00 98.38 129 VAL A CA 1
ATOM 1011 C C . VAL A 1 129 ? 0.728 -5.151 11.187 1.00 98.38 129 VAL A C 1
ATOM 1013 O O . VAL A 1 129 ? 0.208 -5.712 12.157 1.00 98.38 129 VAL A O 1
ATOM 1016 N N . PRO A 1 130 ? 1.638 -4.172 11.363 1.00 98.25 130 PRO A N 1
ATOM 1017 C CA . PRO A 1 130 ? 2.131 -3.810 12.690 1.00 98.25 130 PRO A CA 1
ATOM 1018 C C . PRO A 1 130 ? 1.029 -3.405 13.673 1.00 98.25 130 PRO A C 1
ATOM 1020 O O . PRO A 1 130 ? 1.093 -3.740 14.856 1.00 98.25 130 PRO A O 1
ATOM 1023 N N . PHE A 1 131 ? -0.043 -2.766 13.191 1.00 97.56 131 PHE A N 1
ATOM 1024 C CA . PHE A 1 131 ? -1.150 -2.290 14.028 1.00 97.56 131 PHE A CA 1
ATOM 1025 C C . PHE A 1 131 ? -1.981 -3.405 14.679 1.00 97.56 131 PHE A C 1
ATOM 1027 O O . PHE A 1 131 ? -2.717 -3.130 15.635 1.00 97.56 131 PHE A O 1
ATOM 1034 N N . ILE A 1 132 ? -1.822 -4.663 14.243 1.00 97.25 132 ILE A N 1
ATOM 1035 C CA . ILE A 1 132 ? -2.349 -5.840 14.953 1.00 97.25 132 ILE A CA 1
ATOM 1036 C C . ILE A 1 132 ? -1.771 -5.898 16.374 1.00 97.25 132 ILE A C 1
ATOM 1038 O O . ILE A 1 132 ? -2.475 -6.229 17.326 1.00 97.25 132 ILE A O 1
ATOM 1042 N N . PHE A 1 133 ? -0.506 -5.509 16.535 1.00 96.38 133 PHE A N 1
ATOM 1043 C CA . PHE A 1 133 ? 0.227 -5.577 17.795 1.00 96.38 133 PHE A CA 1
ATOM 1044 C C . PHE A 1 133 ? 0.217 -4.264 18.579 1.00 96.38 133 PHE A C 1
ATOM 1046 O O . PHE A 1 133 ? 0.978 -4.136 19.535 1.00 96.38 133 PHE A O 1
ATOM 1053 N N . ARG A 1 134 ? -0.647 -3.297 18.228 1.00 92.69 134 ARG A N 1
ATOM 1054 C CA . ARG A 1 134 ? -0.672 -1.950 18.838 1.00 92.69 134 ARG A CA 1
ATOM 1055 C C . ARG A 1 134 ? -0.753 -1.945 20.370 1.00 92.69 134 ARG A C 1
ATOM 1057 O O . ARG A 1 134 ? -0.203 -1.056 21.007 1.00 92.69 134 ARG A O 1
ATOM 1064 N N . SER A 1 135 ? -1.386 -2.955 20.971 1.00 90.00 135 SER A N 1
ATOM 1065 C CA . SER A 1 135 ? -1.491 -3.104 22.431 1.00 90.00 135 SER A CA 1
ATOM 1066 C C . SER A 1 135 ? -0.194 -3.592 23.100 1.00 90.00 135 SER A C 1
ATOM 1068 O O . SER A 1 135 ? -0.033 -3.450 24.309 1.00 90.00 135 SER A O 1
ATOM 1070 N N . HIS A 1 136 ? 0.751 -4.147 22.334 1.00 93.69 136 HIS A N 1
ATOM 1071 C CA . HIS A 1 136 ? 2.031 -4.682 22.804 1.00 93.69 136 HIS A CA 1
ATOM 1072 C C . HIS A 1 136 ? 3.197 -3.871 22.228 1.00 93.69 136 HIS A C 1
ATOM 1074 O O . HIS A 1 136 ? 3.803 -4.253 21.230 1.00 93.69 136 HIS A O 1
ATOM 1080 N N . TYR A 1 137 ? 3.551 -2.765 22.887 1.00 89.00 137 TYR A N 1
ATOM 1081 C CA . TYR A 1 137 ? 4.456 -1.744 22.337 1.00 89.00 137 TYR A CA 1
ATOM 1082 C C . TYR A 1 137 ? 5.803 -2.265 21.800 1.00 89.00 137 TYR A C 1
ATOM 1084 O O . TYR A 1 137 ? 6.252 -1.797 20.761 1.00 89.00 137 TYR A O 1
ATOM 1092 N N . LYS A 1 138 ? 6.444 -3.244 22.461 1.00 93.88 138 LYS A N 1
ATOM 1093 C CA . LYS A 1 138 ? 7.718 -3.822 21.984 1.00 93.88 138 LYS A CA 1
ATOM 1094 C C . LYS A 1 138 ? 7.541 -4.551 20.653 1.00 93.88 138 LYS A C 1
ATOM 1096 O O . LYS A 1 138 ? 8.366 -4.412 19.756 1.00 93.88 138 LYS A O 1
ATOM 1101 N N . LEU A 1 139 ? 6.458 -5.318 20.541 1.00 96.50 139 LEU A N 1
ATOM 1102 C CA . LEU A 1 139 ? 6.140 -6.084 19.344 1.00 96.50 139 LEU A CA 1
ATOM 1103 C C . LEU A 1 139 ? 5.649 -5.163 18.226 1.00 96.50 139 LEU A C 1
ATOM 1105 O O . LEU A 1 139 ? 6.086 -5.320 17.092 1.00 96.50 139 LEU A O 1
ATOM 1109 N N . PHE A 1 140 ? 4.824 -4.164 18.555 1.00 96.94 140 PHE A N 1
ATOM 1110 C CA . PHE A 1 140 ? 4.453 -3.090 17.635 1.00 96.94 140 PHE A CA 1
ATOM 1111 C C . PHE A 1 140 ? 5.696 -2.411 17.064 1.00 96.94 140 PHE A C 1
ATOM 1113 O O . PHE A 1 140 ? 5.860 -2.378 15.856 1.00 96.94 140 PHE A O 1
ATOM 1120 N N . PHE A 1 141 ? 6.619 -1.959 17.916 1.00 96.56 141 PHE A N 1
ATOM 1121 C CA . PHE A 1 141 ? 7.826 -1.269 17.467 1.00 96.56 141 PHE A CA 1
ATOM 1122 C C . PHE A 1 141 ? 8.680 -2.142 16.540 1.00 96.56 141 PHE A C 1
ATOM 1124 O O . PHE A 1 141 ? 9.049 -1.709 15.451 1.00 96.56 141 PHE A O 1
ATOM 1131 N N . ALA A 1 142 ? 8.961 -3.388 16.940 1.00 97.31 142 ALA A N 1
ATOM 1132 C CA . ALA A 1 142 ? 9.754 -4.309 16.130 1.00 97.31 142 ALA A CA 1
ATOM 1133 C C . ALA A 1 142 ? 9.082 -4.609 14.781 1.00 97.31 142 ALA A C 1
ATOM 1135 O O . ALA A 1 142 ? 9.719 -4.513 13.734 1.00 97.31 142 ALA A O 1
ATOM 1136 N N . THR A 1 143 ? 7.788 -4.936 14.791 1.00 98.06 143 THR A N 1
ATOM 1137 C CA . THR A 1 143 ? 7.047 -5.245 13.559 1.00 98.06 143 THR A CA 1
ATOM 1138 C C . THR A 1 143 ? 6.901 -4.022 12.661 1.00 98.06 143 THR A C 1
ATOM 1140 O O . THR A 1 143 ? 7.128 -4.153 11.462 1.00 98.06 143 THR A O 1
ATOM 1143 N N . SER A 1 144 ? 6.617 -2.838 13.212 1.00 98.19 144 SER A N 1
ATOM 1144 C CA . SER A 1 144 ? 6.587 -1.574 12.470 1.00 98.19 144 SER A CA 1
ATOM 1145 C C . SER A 1 144 ? 7.924 -1.284 11.815 1.00 98.19 144 SER A C 1
ATOM 1147 O O . SER A 1 144 ? 7.943 -0.979 10.629 1.00 98.19 144 SER A O 1
ATOM 1149 N N . PHE A 1 145 ? 9.031 -1.430 12.546 1.00 98.25 145 PHE A N 1
ATOM 1150 C CA . PHE A 1 145 ? 10.365 -1.199 12.002 1.00 98.25 145 PHE A CA 1
ATOM 1151 C C . PHE A 1 145 ? 10.652 -2.084 10.781 1.00 98.25 145 PHE A C 1
ATOM 1153 O O . PHE A 1 145 ? 10.945 -1.581 9.697 1.00 98.25 145 PHE A O 1
ATOM 1160 N N . PHE A 1 146 ? 10.506 -3.404 10.925 1.00 98.25 146 PHE A N 1
ATOM 1161 C CA . PHE A 1 146 ? 10.792 -4.327 9.825 1.00 98.25 146 PHE A CA 1
ATOM 1162 C C . PHE A 1 146 ? 9.809 -4.176 8.663 1.00 98.25 146 PHE A C 1
ATOM 1164 O O . PHE A 1 146 ? 10.227 -4.175 7.508 1.00 98.25 146 PHE A O 1
ATOM 1171 N N . CYS A 1 147 ? 8.514 -4.013 8.942 1.00 98.44 147 CYS A N 1
ATOM 1172 C CA . CYS A 1 147 ? 7.522 -3.875 7.883 1.00 98.44 147 CYS A CA 1
ATOM 1173 C C . CYS A 1 147 ? 7.671 -2.554 7.121 1.00 98.44 147 CYS A C 1
ATOM 1175 O O . CYS A 1 147 ? 7.530 -2.549 5.901 1.00 98.44 147 CYS A O 1
ATOM 1177 N N . LEU A 1 148 ? 7.989 -1.445 7.795 1.00 98.44 148 LEU A N 1
ATOM 1178 C CA . LEU A 1 148 ? 8.246 -0.170 7.122 1.00 98.44 148 LEU A CA 1
ATOM 1179 C C . LEU A 1 148 ? 9.534 -0.219 6.307 1.00 98.44 148 LEU A C 1
ATOM 1181 O O . LEU A 1 148 ? 9.538 0.278 5.188 1.00 98.44 148 LEU A O 1
ATOM 1185 N N . LEU A 1 149 ? 10.591 -0.864 6.805 1.00 97.88 149 LEU A N 1
ATOM 1186 C CA . LEU A 1 149 ? 11.818 -1.070 6.033 1.00 97.88 149 LEU A CA 1
ATOM 1187 C C . LEU A 1 149 ? 11.546 -1.888 4.762 1.00 97.88 149 LEU A C 1
ATOM 1189 O O . LEU A 1 149 ? 11.956 -1.483 3.677 1.00 97.88 149 LEU A O 1
ATOM 1193 N N . ILE A 1 150 ? 10.787 -2.985 4.871 1.00 98.00 150 ILE A N 1
ATOM 1194 C CA . ILE A 1 150 ? 10.341 -3.764 3.706 1.00 98.00 150 ILE A CA 1
ATOM 1195 C C . ILE A 1 150 ? 9.513 -2.888 2.761 1.00 98.00 150 ILE A C 1
ATOM 1197 O O . ILE A 1 150 ? 9.743 -2.901 1.556 1.00 98.00 150 ILE A O 1
ATOM 1201 N N . SER A 1 151 ? 8.585 -2.096 3.302 1.00 97.81 151 SER A N 1
ATOM 1202 C CA . SER A 1 151 ? 7.732 -1.209 2.514 1.00 97.81 151 SER A CA 1
ATOM 1203 C C . SER A 1 151 ? 8.546 -0.154 1.759 1.00 97.81 151 SER A C 1
ATOM 1205 O O . SER A 1 151 ? 8.336 0.011 0.563 1.00 97.81 151 SER A O 1
ATOM 1207 N N . PHE A 1 152 ? 9.539 0.487 2.383 1.00 96.31 152 PHE A N 1
ATOM 1208 C CA . PHE A 1 152 ? 10.439 1.419 1.696 1.00 96.31 152 PHE A CA 1
ATOM 1209 C C . PHE A 1 152 ? 11.241 0.743 0.578 1.00 96.31 152 PHE A C 1
ATOM 1211 O O . PHE A 1 152 ? 11.381 1.311 -0.502 1.00 96.31 152 PHE A O 1
ATOM 1218 N N . CYS A 1 153 ? 11.710 -0.485 0.801 1.00 95.94 153 CYS A N 1
ATOM 1219 C CA . CYS A 1 153 ? 12.452 -1.248 -0.199 1.00 95.94 153 CYS A CA 1
ATOM 1220 C C . CYS A 1 153 ? 11.575 -1.864 -1.309 1.00 95.94 153 CYS A C 1
ATOM 1222 O O . CYS A 1 153 ? 12.130 -2.378 -2.281 1.00 95.94 153 CYS A O 1
ATOM 1224 N N . LEU A 1 154 ? 10.243 -1.851 -1.178 1.00 96.44 154 LEU A N 1
ATOM 1225 C CA . LEU A 1 154 ? 9.297 -2.329 -2.196 1.00 96.44 154 LEU A CA 1
ATOM 1226 C C . LEU A 1 154 ? 8.604 -1.173 -2.920 1.00 96.44 154 LEU A C 1
ATOM 1228 O O . LEU A 1 154 ? 8.603 -1.114 -4.142 1.00 96.44 154 LEU A O 1
ATOM 1232 N N . TYR A 1 155 ? 7.990 -0.260 -2.172 1.00 94.88 155 TYR A N 1
ATOM 1233 C CA . TYR A 1 155 ? 7.275 0.896 -2.700 1.00 94.88 155 TYR A CA 1
ATOM 1234 C C . TYR A 1 155 ? 7.128 1.970 -1.616 1.00 94.88 155 TYR A C 1
ATOM 1236 O O . TYR A 1 155 ? 6.310 1.839 -0.704 1.00 94.88 155 TYR A O 1
ATOM 1244 N N . GLN A 1 156 ? 7.901 3.052 -1.722 1.00 93.31 156 GLN A N 1
ATOM 1245 C CA . GLN A 1 156 ? 7.988 4.083 -0.685 1.00 93.31 156 GLN A CA 1
ATOM 1246 C C . GLN A 1 156 ? 6.644 4.786 -0.440 1.00 93.31 156 GLN A C 1
ATOM 1248 O O . GLN A 1 156 ? 6.292 5.060 0.706 1.00 93.31 156 GLN A O 1
ATOM 1253 N N . THR A 1 157 ? 5.857 5.042 -1.488 1.00 91.12 157 THR A N 1
ATOM 1254 C CA . THR A 1 157 ? 4.604 5.809 -1.388 1.00 91.12 157 THR A CA 1
ATOM 1255 C C . THR A 1 157 ? 3.546 5.113 -0.528 1.00 91.12 157 THR A C 1
ATOM 1257 O O . THR A 1 157 ? 2.815 5.779 0.205 1.00 91.12 157 THR A O 1
ATOM 1260 N N . SER A 1 158 ? 3.475 3.776 -0.532 1.00 92.69 158 SER A N 1
ATOM 1261 C CA . SER A 1 158 ? 2.491 3.055 0.293 1.00 92.69 158 SER A CA 1
ATOM 1262 C C . SER A 1 158 ? 2.764 3.141 1.790 1.00 92.69 158 SER A C 1
ATOM 1264 O O . SER A 1 158 ? 1.860 2.849 2.571 1.00 92.69 158 SER A O 1
ATOM 1266 N N . THR A 1 159 ? 3.948 3.592 2.219 1.00 94.44 159 THR A N 1
ATOM 1267 C CA . THR A 1 159 ? 4.206 3.848 3.644 1.00 94.44 159 THR A CA 1
ATOM 1268 C C . THR A 1 159 ? 3.257 4.898 4.222 1.00 94.44 159 THR A C 1
ATOM 1270 O O . THR A 1 159 ? 2.968 4.858 5.413 1.00 94.44 159 THR A O 1
ATOM 1273 N N . MET A 1 160 ? 2.664 5.769 3.397 1.00 94.50 160 MET A N 1
ATOM 1274 C CA . MET A 1 160 ? 1.625 6.704 3.846 1.00 94.50 160 MET A CA 1
ATOM 1275 C C . MET A 1 160 ? 0.368 5.994 4.370 1.00 94.50 160 MET A C 1
ATOM 1277 O O . MET A 1 160 ? -0.291 6.517 5.269 1.00 94.50 160 MET A O 1
ATOM 1281 N N . ALA A 1 161 ? 0.078 4.770 3.908 1.00 95.19 161 ALA A N 1
ATOM 1282 C CA . ALA A 1 161 ? -1.012 3.961 4.450 1.00 95.19 161 ALA A CA 1
ATOM 1283 C C . ALA A 1 161 ? -0.808 3.635 5.942 1.00 95.19 161 ALA A C 1
ATOM 1285 O O . ALA A 1 161 ? -1.788 3.517 6.676 1.00 95.19 161 ALA A O 1
ATOM 1286 N N . TYR A 1 162 ? 0.443 3.562 6.416 1.00 97.75 162 TYR A N 1
ATOM 1287 C CA . TYR A 1 162 ? 0.766 3.364 7.832 1.00 97.75 162 TYR A CA 1
ATOM 1288 C C . TYR A 1 162 ? 0.210 4.512 8.685 1.00 97.75 162 TYR A C 1
ATOM 1290 O O . TYR A 1 162 ? -0.472 4.285 9.686 1.00 97.75 162 TYR A O 1
ATOM 1298 N N . PHE A 1 163 ? 0.419 5.758 8.246 1.00 96.38 163 PHE A N 1
ATOM 1299 C CA . PHE A 1 163 ? -0.145 6.931 8.913 1.00 96.38 163 PHE A CA 1
ATOM 1300 C C . PHE A 1 163 ? -1.665 6.992 8.794 1.00 96.38 163 PHE A C 1
ATOM 1302 O O . PHE A 1 163 ? -2.329 7.338 9.770 1.00 96.38 16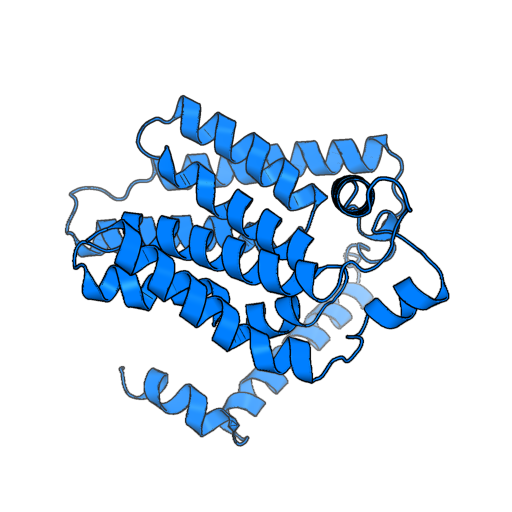3 PHE A O 1
ATOM 1309 N N . SER A 1 164 ? -2.231 6.610 7.646 1.00 94.94 164 SER A N 1
ATOM 1310 C CA . SER A 1 164 ? -3.686 6.546 7.479 1.00 94.94 164 SER A CA 1
ATOM 1311 C C . SER A 1 164 ? -4.329 5.591 8.488 1.00 94.94 164 SER A C 1
ATOM 1313 O O . SER A 1 164 ? -5.310 5.956 9.131 1.00 94.94 164 SER A O 1
ATOM 1315 N N . VAL A 1 165 ? -3.756 4.399 8.692 1.00 96.31 165 VAL A N 1
ATOM 1316 C CA . VAL A 1 165 ? -4.267 3.434 9.680 1.00 96.31 165 VAL A CA 1
ATOM 1317 C C . VAL A 1 165 ? -4.119 3.965 11.105 1.00 96.31 165 VAL A C 1
ATOM 1319 O O . VAL A 1 165 ? -5.084 3.891 11.870 1.00 96.31 165 VAL A O 1
ATOM 1322 N N . ALA A 1 166 ? -2.962 4.539 11.458 1.00 96.12 166 ALA A N 1
ATOM 1323 C CA . ALA A 1 166 ? -2.764 5.168 12.765 1.00 96.12 166 ALA A CA 1
ATOM 1324 C C . ALA A 1 166 ? -3.824 6.247 13.031 1.00 96.12 166 ALA A C 1
ATOM 1326 O O . ALA A 1 166 ? -4.463 6.244 14.082 1.00 96.12 166 ALA A O 1
ATOM 1327 N N . LEU A 1 167 ? -4.064 7.124 12.054 1.00 94.94 167 LEU A N 1
ATOM 1328 C CA . LEU A 1 167 ? -5.052 8.191 12.154 1.00 94.94 167 LEU A CA 1
ATOM 1329 C C . LEU A 1 167 ? -6.473 7.640 12.317 1.00 94.94 167 LEU A C 1
ATOM 1331 O O . LEU A 1 167 ? -7.197 8.092 13.200 1.00 94.94 167 LEU A O 1
ATOM 1335 N N . CYS A 1 168 ? -6.872 6.636 11.530 1.00 94.19 168 CYS A N 1
ATOM 1336 C CA . CYS A 1 168 ? -8.188 6.010 11.671 1.00 94.19 168 CYS A CA 1
ATOM 1337 C C . CYS A 1 168 ? -8.398 5.396 13.065 1.00 94.19 168 CYS A C 1
ATOM 1339 O O . CYS A 1 168 ? -9.495 5.493 13.617 1.00 94.19 168 CYS A O 1
ATOM 1341 N N . LEU A 1 169 ? -7.362 4.784 13.649 1.00 94.19 169 LEU A N 1
ATOM 1342 C CA . LEU A 1 169 ? -7.422 4.239 15.008 1.00 94.19 169 LEU A CA 1
ATOM 1343 C C . LEU A 1 169 ? -7.580 5.343 16.059 1.00 94.19 169 LEU A C 1
ATOM 1345 O O . LEU A 1 169 ? -8.414 5.204 16.952 1.00 94.19 169 LEU A O 1
ATOM 1349 N N . LEU A 1 170 ? -6.838 6.444 15.925 1.00 92.06 170 LEU A N 1
ATOM 1350 C CA . LEU A 1 170 ? -6.949 7.599 16.819 1.00 92.06 170 LEU A CA 1
ATOM 1351 C C . LEU A 1 170 ? -8.335 8.258 16.722 1.00 92.06 170 LEU A C 1
ATOM 1353 O O . LEU A 1 170 ? -8.950 8.548 17.744 1.00 92.06 170 LEU A O 1
ATOM 1357 N N . ILE A 1 171 ? -8.875 8.426 15.508 1.00 91.12 171 ILE A N 1
ATOM 1358 C CA . ILE A 1 171 ? -10.237 8.944 15.296 1.00 91.12 171 ILE A CA 1
ATOM 1359 C C . ILE A 1 171 ? -11.265 8.040 15.981 1.00 91.12 171 ILE A C 1
ATOM 1361 O O . ILE A 1 171 ? -12.140 8.535 16.688 1.00 91.12 171 ILE A O 1
ATOM 1365 N N . LYS A 1 172 ? -11.150 6.714 15.824 1.00 90.38 172 LYS A N 1
ATOM 1366 C CA . LYS A 1 172 ? -12.038 5.758 16.499 1.00 90.38 172 LYS A CA 1
ATOM 1367 C C . LYS A 1 172 ? -12.008 5.921 18.022 1.00 90.38 172 LYS A C 1
ATOM 1369 O O . LYS A 1 172 ? -13.067 5.894 18.643 1.00 90.38 172 LYS A O 1
ATOM 1374 N N . GLN A 1 173 ? -10.828 6.086 18.620 1.00 87.88 173 GLN A N 1
ATOM 1375 C CA . GLN A 1 173 ? -10.699 6.297 20.068 1.00 87.88 173 GLN A CA 1
ATOM 1376 C C . GLN A 1 173 ? -11.408 7.578 20.517 1.00 87.88 173 GLN A C 1
ATOM 1378 O O . GLN A 1 173 ? -12.163 7.548 21.490 1.00 87.88 173 GLN A O 1
ATOM 1383 N N . CYS A 1 174 ? -11.231 8.674 19.771 1.00 87.12 174 CYS A N 1
ATOM 1384 C CA . CYS A 1 174 ? -11.924 9.935 20.034 1.00 87.12 174 CYS A CA 1
ATOM 1385 C C . CYS A 1 174 ? -13.451 9.780 19.953 1.00 87.12 174 CYS A C 1
ATOM 1387 O O . CYS A 1 174 ? -14.162 10.269 20.826 1.00 87.12 174 CYS A O 1
ATOM 1389 N N . LEU A 1 175 ? -13.960 9.066 18.942 1.00 87.31 175 LEU A N 1
ATOM 1390 C CA . LEU A 1 175 ? -15.400 8.830 18.769 1.00 87.31 175 LEU A CA 1
ATOM 1391 C C . LEU A 1 175 ? -16.005 7.965 19.884 1.00 87.31 175 LEU A C 1
ATOM 1393 O O . LEU A 1 175 ? -17.164 8.148 20.244 1.00 87.31 175 LEU A O 1
ATOM 1397 N N . ASN A 1 176 ? -15.224 7.046 20.451 1.00 86.00 176 ASN A N 1
ATOM 1398 C CA . ASN A 1 176 ? -15.667 6.169 21.533 1.00 86.00 176 ASN A CA 1
ATOM 1399 C C . ASN A 1 176 ? -15.613 6.830 22.927 1.00 86.00 176 ASN A C 1
ATOM 1401 O O . ASN A 1 176 ? -15.861 6.150 23.922 1.00 86.00 176 ASN A O 1
ATOM 1405 N N . ASN A 1 177 ? -15.315 8.135 23.019 1.00 70.31 177 ASN A N 1
ATOM 1406 C CA . ASN A 1 177 ? -15.137 8.871 24.278 1.00 70.31 177 ASN A CA 1
ATOM 1407 C C . ASN A 1 177 ? -14.129 8.202 25.237 1.00 70.31 177 ASN A C 1
ATOM 1409 O O . ASN A 1 177 ? -14.287 8.252 26.462 1.00 70.31 177 ASN A O 1
ATOM 1413 N N . GLU A 1 178 ? -13.082 7.563 24.702 1.00 70.69 178 GLU A N 1
ATOM 1414 C CA . GLU A 1 178 ? -11.994 7.063 25.542 1.00 70.69 178 GLU A CA 1
ATOM 1415 C C . GLU A 1 178 ? -11.287 8.253 26.220 1.00 70.69 178 GLU A C 1
ATOM 1417 O O . GLU A 1 178 ? -10.987 9.265 25.591 1.00 70.69 178 GLU A O 1
ATOM 1422 N N . LYS A 1 179 ? -11.057 8.150 27.539 1.00 58.16 179 LYS A N 1
ATOM 1423 C CA . LYS A 1 179 ? -10.705 9.279 28.431 1.00 58.16 179 LYS A CA 1
ATOM 1424 C C . LYS A 1 179 ? -9.394 10.015 28.093 1.00 58.16 179 LYS A C 1
ATOM 1426 O O . LYS A 1 179 ? -9.131 11.051 28.697 1.00 58.16 179 LYS A O 1
ATOM 1431 N N . ALA A 1 180 ? -8.566 9.499 27.185 1.00 69.31 180 ALA A N 1
ATOM 1432 C CA . ALA A 1 180 ? -7.339 10.154 26.743 1.00 69.31 180 ALA A CA 1
ATOM 1433 C C . ALA A 1 180 ? -6.962 9.730 25.316 1.00 69.31 180 ALA A C 1
ATOM 1435 O O . ALA A 1 180 ? -6.981 8.545 24.992 1.00 69.31 180 ALA A O 1
ATOM 1436 N N . PHE A 1 181 ? -6.564 10.701 24.491 1.00 80.62 181 PHE A N 1
ATOM 1437 C CA . PHE A 1 181 ? -5.931 10.473 23.190 1.00 80.62 181 PHE A CA 1
ATOM 1438 C C . PHE A 1 181 ? -4.680 9.593 23.349 1.00 80.62 181 PHE A C 1
ATOM 1440 O O . PHE A 1 181 ? -3.827 9.887 24.195 1.00 80.62 181 PHE A O 1
ATOM 1447 N N . ASP A 1 182 ? -4.536 8.536 22.540 1.00 86.56 182 ASP A N 1
ATOM 1448 C CA . ASP A 1 182 ? -3.385 7.627 22.611 1.00 86.56 182 ASP A CA 1
ATOM 1449 C C . ASP A 1 182 ? -2.129 8.253 21.986 1.00 86.56 182 ASP A C 1
ATOM 1451 O O . ASP A 1 182 ? -1.672 7.928 20.885 1.00 86.56 182 ASP A O 1
ATOM 1455 N N . PHE A 1 183 ? -1.533 9.175 22.740 1.00 87.38 183 PHE A N 1
ATOM 1456 C CA . PHE A 1 183 ? -0.300 9.852 22.358 1.00 87.38 183 PHE A CA 1
ATOM 1457 C C . PHE A 1 183 ? 0.863 8.870 22.165 1.00 87.38 183 PHE A C 1
ATOM 1459 O O . PHE A 1 183 ? 1.770 9.129 21.374 1.00 87.38 183 PHE A O 1
ATOM 1466 N N . ARG A 1 184 ? 0.837 7.718 22.849 1.00 89.00 184 ARG A N 1
ATOM 1467 C CA . ARG A 1 184 ? 1.891 6.706 22.737 1.00 89.00 184 ARG A CA 1
ATOM 1468 C C . ARG A 1 184 ? 1.857 6.028 21.377 1.00 89.00 184 ARG A C 1
ATOM 1470 O O . ARG A 1 184 ? 2.918 5.865 20.780 1.00 89.00 184 ARG A O 1
ATOM 1477 N N . LEU A 1 185 ? 0.677 5.662 20.871 1.00 91.81 185 LEU A N 1
ATOM 1478 C CA . LEU A 1 185 ? 0.540 5.110 19.522 1.00 91.81 185 LEU A CA 1
ATOM 1479 C C . LEU A 1 185 ? 1.037 6.107 18.470 1.00 91.81 185 LEU A C 1
ATOM 1481 O O . LEU A 1 185 ? 1.797 5.718 17.583 1.00 91.81 185 LEU A O 1
ATOM 1485 N N . CYS A 1 186 ? 0.661 7.383 18.598 1.00 92.94 186 CYS A N 1
ATOM 1486 C CA . CYS A 1 186 ? 1.105 8.448 17.698 1.00 92.94 186 CYS A CA 1
ATOM 1487 C C . CYS A 1 186 ? 2.637 8.591 17.700 1.00 92.94 186 CYS A C 1
ATOM 1489 O O . CYS A 1 186 ? 3.281 8.458 16.656 1.00 92.94 186 CYS A O 1
ATOM 1491 N N . LEU A 1 187 ? 3.233 8.769 18.883 1.00 93.19 187 LEU A N 1
ATOM 1492 C CA . LEU A 1 187 ? 4.673 8.960 19.032 1.00 93.19 187 LEU A CA 1
ATOM 1493 C C . LEU A 1 187 ? 5.465 7.734 18.562 1.00 93.19 187 LEU A C 1
ATOM 1495 O O . LEU A 1 187 ? 6.422 7.880 17.808 1.00 93.19 187 LEU A O 1
ATOM 1499 N N . ASN A 1 188 ? 5.051 6.524 18.948 1.00 93.38 188 ASN A N 1
ATOM 1500 C CA . ASN A 1 188 ? 5.712 5.297 18.504 1.00 93.38 188 ASN A CA 1
ATOM 1501 C C . ASN A 1 188 ? 5.602 5.114 16.989 1.00 93.38 188 ASN A C 1
ATOM 1503 O O . ASN A 1 188 ? 6.562 4.670 16.368 1.00 93.38 188 ASN A O 1
ATOM 1507 N N . SER A 1 189 ? 4.464 5.470 16.385 1.00 96.00 189 SER A N 1
ATOM 1508 C CA . SER A 1 189 ? 4.283 5.397 14.934 1.00 96.00 189 SER A CA 1
ATOM 1509 C C . SER A 1 189 ? 5.241 6.334 14.201 1.00 96.00 189 SER A C 1
ATOM 1511 O O . SER A 1 189 ? 5.916 5.896 13.271 1.00 96.00 189 SER A O 1
ATOM 1513 N N . LEU A 1 190 ? 5.363 7.583 14.663 1.00 96.50 190 LEU A N 1
ATOM 1514 C CA . LEU A 1 190 ? 6.318 8.556 14.124 1.00 96.50 190 LEU A CA 1
ATOM 1515 C C . LEU A 1 190 ? 7.764 8.082 14.298 1.00 96.50 190 LEU A C 1
ATOM 1517 O O . LEU A 1 190 ? 8.522 8.060 13.331 1.00 96.50 190 LEU A O 1
ATOM 1521 N N . LEU A 1 191 ? 8.138 7.648 15.504 1.00 96.75 191 LEU A N 1
ATOM 1522 C CA . LEU A 1 191 ? 9.486 7.156 15.790 1.00 96.75 191 LEU A CA 1
ATOM 1523 C C . LEU A 1 191 ? 9.847 5.951 14.916 1.00 96.75 191 LEU A C 1
ATOM 1525 O O . LEU A 1 191 ? 10.911 5.953 14.305 1.00 96.75 191 LEU A O 1
ATOM 1529 N N . CYS A 1 192 ? 8.964 4.954 14.803 1.00 97.19 192 CYS A N 1
ATOM 1530 C CA . CYS A 1 192 ? 9.204 3.792 13.944 1.00 97.19 192 CYS A CA 1
ATOM 1531 C C . CYS A 1 192 ? 9.394 4.208 12.486 1.00 97.19 192 CYS A C 1
ATOM 1533 O O . CYS A 1 192 ? 10.304 3.706 11.831 1.00 97.19 192 CYS A O 1
ATOM 1535 N N . PHE A 1 193 ? 8.571 5.132 11.986 1.00 97.88 193 PHE A N 1
ATOM 1536 C CA . PHE A 1 193 ? 8.680 5.626 10.618 1.00 97.88 193 PHE A CA 1
ATOM 1537 C C . PHE A 1 193 ? 10.026 6.297 10.356 1.00 97.88 193 PHE A C 1
ATOM 1539 O O . PHE A 1 193 ? 10.733 5.890 9.436 1.00 97.88 193 PHE A O 1
ATOM 1546 N N . PHE A 1 194 ? 10.423 7.260 11.191 1.00 97.12 194 PHE A N 1
ATOM 1547 C CA . PHE A 1 194 ? 11.690 7.967 11.004 1.00 97.12 194 PHE A CA 1
ATOM 1548 C C . PHE A 1 194 ? 12.900 7.052 11.181 1.00 97.12 194 PHE A C 1
ATOM 1550 O O . PHE A 1 194 ? 13.816 7.107 10.367 1.00 97.12 194 PHE A O 1
ATOM 1557 N N . VAL A 1 195 ? 12.897 6.170 12.186 1.00 97.56 195 VAL A N 1
ATOM 1558 C CA . VAL 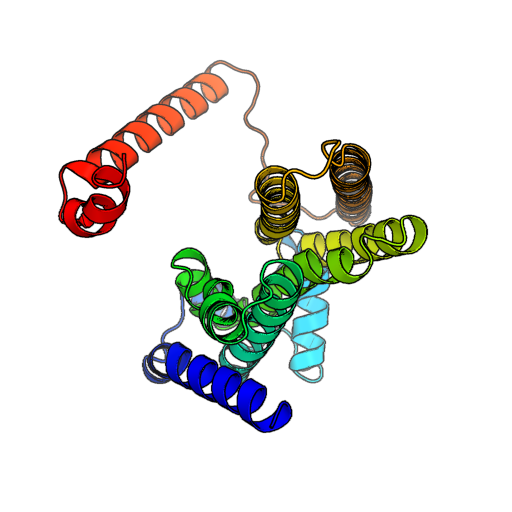A 1 195 ? 13.987 5.202 12.383 1.00 97.56 195 VAL A CA 1
ATOM 1559 C C . VAL A 1 195 ? 14.104 4.269 11.175 1.00 97.56 195 VAL A C 1
ATOM 1561 O O . VAL A 1 195 ? 15.202 4.083 10.657 1.00 97.56 195 VAL A O 1
ATOM 1564 N N . SER A 1 196 ? 12.987 3.734 10.675 1.00 97.62 196 SER A N 1
ATOM 1565 C CA . SER A 1 196 ? 12.987 2.859 9.492 1.00 97.62 196 SER A CA 1
ATOM 1566 C C . SER A 1 196 ? 13.450 3.594 8.240 1.00 97.62 196 SER A C 1
ATOM 1568 O O . SER A 1 196 ? 14.233 3.048 7.470 1.00 97.62 196 SER A O 1
ATOM 1570 N N . TYR A 1 197 ? 13.011 4.842 8.054 1.00 96.12 197 TYR A N 1
ATOM 1571 C CA . TYR A 1 197 ? 13.417 5.681 6.932 1.00 96.12 197 TYR A CA 1
ATOM 1572 C C . TYR A 1 197 ? 14.913 6.010 6.968 1.00 96.12 197 TYR A C 1
ATOM 1574 O O . TYR A 1 197 ? 15.581 5.904 5.945 1.00 96.12 197 TYR A O 1
ATOM 1582 N N . ILE A 1 198 ? 15.460 6.361 8.138 1.00 95.50 198 ILE A N 1
ATOM 1583 C CA . ILE A 1 198 ? 16.897 6.619 8.306 1.00 95.50 198 ILE A CA 1
ATOM 1584 C C . ILE A 1 198 ? 17.695 5.362 7.961 1.00 95.50 198 ILE A C 1
ATOM 1586 O O . ILE A 1 198 ? 18.645 5.439 7.187 1.00 95.50 198 ILE A O 1
ATOM 1590 N N . VAL A 1 199 ? 17.294 4.198 8.482 1.00 96.38 199 VAL A N 1
ATOM 1591 C CA . VAL A 1 199 ? 17.973 2.930 8.180 1.00 96.38 199 VAL A CA 1
ATOM 1592 C C . VAL A 1 199 ? 17.878 2.591 6.691 1.00 96.38 199 VAL A C 1
ATOM 1594 O O . VAL A 1 199 ? 18.889 2.237 6.091 1.00 96.38 199 VAL A O 1
ATOM 1597 N N . TYR A 1 200 ? 16.706 2.755 6.073 1.00 95.25 200 TYR A N 1
ATOM 1598 C CA . TYR A 1 200 ? 16.529 2.606 4.627 1.00 95.25 200 TYR A CA 1
ATOM 1599 C C . TYR A 1 200 ? 17.453 3.553 3.845 1.00 95.25 200 TYR A C 1
ATOM 1601 O O . TYR A 1 200 ? 18.182 3.113 2.962 1.00 95.25 200 TYR A O 1
ATOM 1609 N N . SER A 1 201 ? 17.492 4.838 4.199 1.00 91.56 201 SER A N 1
ATOM 1610 C CA . SER A 1 201 ? 18.324 5.833 3.520 1.00 91.56 201 SER A CA 1
ATOM 1611 C C . SER A 1 201 ? 19.816 5.522 3.650 1.00 91.56 201 SER A C 1
ATOM 1613 O O . SER A 1 201 ? 20.564 5.711 2.691 1.00 91.56 201 SER A O 1
ATOM 1615 N N . LEU A 1 202 ? 20.256 5.038 4.815 1.00 92.19 202 LEU A N 1
ATOM 1616 C CA . LEU A 1 202 ? 21.629 4.581 5.025 1.00 92.19 202 LEU A CA 1
ATOM 1617 C C . LEU A 1 202 ? 21.938 3.344 4.182 1.00 92.19 202 LEU A C 1
ATOM 1619 O O . LEU A 1 202 ? 23.011 3.275 3.594 1.00 92.19 202 LEU A O 1
ATOM 1623 N N . LEU A 1 203 ? 21.000 2.400 4.078 1.00 92.06 203 LEU A N 1
ATOM 1624 C CA . LEU A 1 203 ? 21.145 1.197 3.260 1.00 92.06 203 LEU A CA 1
ATOM 1625 C C . LEU A 1 203 ? 21.276 1.533 1.767 1.00 92.06 203 LEU A C 1
ATOM 1627 O O . LEU A 1 203 ? 22.157 1.006 1.096 1.00 92.06 203 LEU A O 1
ATOM 1631 N N . ILE A 1 204 ? 20.458 2.455 1.263 1.00 90.12 204 ILE A N 1
ATOM 1632 C CA . ILE A 1 204 ? 20.504 2.933 -0.127 1.00 90.12 204 ILE A CA 1
ATOM 1633 C C . ILE A 1 204 ? 21.822 3.653 -0.427 1.00 90.12 204 ILE A C 1
ATOM 1635 O O . ILE A 1 204 ? 22.443 3.403 -1.460 1.00 90.12 204 ILE A O 1
ATOM 1639 N N . SER A 1 205 ? 22.271 4.506 0.499 1.00 87.56 205 SER A N 1
ATOM 1640 C CA . SER A 1 205 ? 23.556 5.206 0.402 1.00 87.56 205 SER A CA 1
ATOM 1641 C C . SER A 1 205 ? 24.739 4.233 0.424 1.00 87.56 205 SER A C 1
ATOM 1643 O O . SER A 1 205 ? 25.626 4.313 -0.422 1.00 87.56 205 SER A O 1
ATOM 1645 N N . PHE A 1 206 ? 24.721 3.258 1.337 1.00 88.94 206 PHE A N 1
ATOM 1646 C CA . PHE A 1 206 ? 25.754 2.227 1.451 1.00 88.94 206 PHE A CA 1
ATOM 1647 C C . PHE A 1 206 ? 25.871 1.371 0.184 1.00 88.94 206 PHE A C 1
ATOM 1649 O O . PHE A 1 206 ? 26.973 1.009 -0.218 1.00 88.94 206 PHE A O 1
ATOM 1656 N N . LEU A 1 207 ? 24.744 1.083 -0.469 1.00 87.62 207 LEU A N 1
ATOM 1657 C CA . LEU A 1 207 ? 24.696 0.337 -1.727 1.00 87.62 207 LEU A CA 1
ATOM 1658 C C . LEU A 1 207 ? 24.987 1.204 -2.966 1.00 87.62 207 LEU A C 1
ATOM 1660 O O . LEU A 1 207 ? 24.912 0.697 -4.082 1.00 87.62 207 LEU A O 1
ATOM 1664 N N . ALA A 1 208 ? 25.326 2.487 -2.780 1.00 82.88 208 ALA A N 1
ATOM 1665 C CA . ALA A 1 208 ? 25.650 3.441 -3.842 1.00 82.88 208 ALA A CA 1
ATOM 1666 C C . ALA A 1 208 ? 24.592 3.497 -4.963 1.00 82.88 208 ALA A C 1
ATOM 1668 O O . ALA A 1 208 ? 24.909 3.620 -6.148 1.00 82.88 208 ALA A O 1
ATOM 1669 N N . VAL A 1 209 ? 23.316 3.391 -4.587 1.00 79.38 209 VAL A N 1
ATOM 1670 C CA . VAL A 1 209 ? 22.208 3.389 -5.542 1.00 79.38 209 VAL A CA 1
ATOM 1671 C C . VAL A 1 209 ? 22.000 4.798 -6.102 1.00 79.38 209 VAL A C 1
ATOM 1673 O O . VAL A 1 209 ? 21.613 5.721 -5.383 1.00 79.38 209 VAL A O 1
ATOM 1676 N N . ASN A 1 210 ? 22.214 4.962 -7.409 1.00 74.00 210 ASN A N 1
ATOM 1677 C CA . ASN A 1 210 ? 21.973 6.222 -8.113 1.00 74.00 210 ASN A CA 1
ATOM 1678 C C . ASN A 1 210 ? 20.475 6.423 -8.374 1.00 74.00 210 ASN A C 1
ATOM 1680 O O . ASN A 1 210 ? 19.939 5.956 -9.382 1.00 74.00 210 ASN A O 1
ATOM 1684 N N . MET A 1 211 ? 19.798 7.143 -7.480 1.00 70.62 211 MET A N 1
ATOM 1685 C CA . MET A 1 211 ? 18.383 7.469 -7.652 1.00 70.62 211 MET A CA 1
ATOM 1686 C C . MET A 1 211 ? 18.189 8.578 -8.696 1.00 70.62 211 MET A C 1
ATOM 1688 O O . MET A 1 211 ? 18.471 9.747 -8.442 1.00 70.62 211 MET A O 1
ATOM 1692 N N . GLN A 1 212 ? 17.668 8.225 -9.877 1.00 60.31 212 GLN A N 1
ATOM 1693 C CA . GLN A 1 212 ? 17.462 9.172 -10.989 1.00 60.31 212 GLN A CA 1
ATOM 1694 C C . GLN A 1 212 ? 16.322 10.173 -10.738 1.00 60.31 212 GLN A C 1
ATOM 1696 O O . GLN A 1 212 ? 16.308 11.251 -11.328 1.00 60.31 212 GLN A O 1
ATOM 1701 N N . ARG A 1 213 ? 15.357 9.832 -9.873 1.00 57.06 213 ARG A N 1
ATOM 1702 C CA . ARG A 1 213 ? 14.133 10.622 -9.635 1.00 57.06 213 ARG A CA 1
ATOM 1703 C C . ARG A 1 213 ? 14.084 11.342 -8.277 1.00 57.06 213 ARG A C 1
ATOM 1705 O O . ARG A 1 213 ? 13.072 11.970 -7.980 1.00 57.06 213 ARG A O 1
ATOM 1712 N N . SER A 1 214 ? 15.145 11.298 -7.463 1.00 55.38 214 SER A N 1
ATOM 1713 C CA . SER A 1 214 ? 15.152 11.869 -6.100 1.00 55.38 214 SER A CA 1
ATOM 1714 C C . SER A 1 214 ? 16.093 13.069 -5.921 1.00 55.38 214 SER A C 1
ATOM 1716 O O . SER A 1 214 ? 16.728 13.217 -4.874 1.00 55.38 214 SER A O 1
ATOM 1718 N N . GLY A 1 215 ? 16.214 13.931 -6.931 1.00 56.72 215 GLY A N 1
ATOM 1719 C CA . GLY A 1 215 ? 16.869 15.224 -6.735 1.00 56.72 215 GLY A CA 1
ATOM 1720 C C . GLY A 1 215 ? 16.069 16.063 -5.737 1.00 56.72 215 GLY A C 1
ATOM 1721 O O . GLY A 1 215 ? 14.869 16.272 -5.929 1.00 56.72 215 GLY A O 1
ATOM 1722 N N . PHE A 1 216 ? 16.709 16.532 -4.665 1.00 58.16 216 PHE A N 1
ATOM 1723 C CA . PHE A 1 216 ? 16.101 17.562 -3.828 1.00 58.16 216 PHE A CA 1
ATOM 1724 C C . PHE A 1 216 ? 15.931 18.838 -4.652 1.00 58.16 216 PHE A C 1
ATOM 1726 O O . PHE A 1 216 ? 16.780 19.165 -5.480 1.00 58.16 216 PHE A O 1
ATOM 1733 N N . ILE A 1 217 ? 14.835 19.558 -4.411 1.00 67.69 217 ILE A N 1
ATOM 1734 C CA . ILE A 1 217 ? 14.704 20.922 -4.920 1.00 67.69 217 ILE A CA 1
ATOM 1735 C C . ILE A 1 217 ? 15.804 21.741 -4.243 1.00 67.69 217 ILE A C 1
ATOM 1737 O O . ILE A 1 217 ? 15.933 21.718 -3.016 1.00 67.69 217 ILE A O 1
ATOM 1741 N N . THR A 1 218 ? 16.622 22.409 -5.045 1.00 72.94 218 THR A N 1
ATOM 1742 C CA . THR A 1 218 ? 17.660 23.316 -4.566 1.00 72.94 218 THR A CA 1
ATOM 1743 C C . THR A 1 218 ? 17.018 24.474 -3.803 1.00 72.94 218 THR A C 1
ATOM 1745 O O . THR A 1 218 ? 15.938 24.944 -4.147 1.00 72.94 218 THR A O 1
ATOM 1748 N N . PHE A 1 219 ? 17.649 24.928 -2.720 1.00 72.31 219 PHE A N 1
ATOM 1749 C CA . PHE A 1 219 ? 17.173 26.093 -1.962 1.00 72.31 219 PHE A CA 1
ATOM 1750 C C . PHE A 1 219 ? 17.663 27.396 -2.615 1.00 72.31 219 PHE A C 1
ATOM 1752 O O . PHE A 1 219 ? 18.331 28.212 -1.983 1.00 72.31 219 PHE A O 1
ATOM 1759 N N . ASP A 1 220 ? 17.369 27.560 -3.900 1.00 83.69 220 ASP A N 1
ATOM 1760 C CA . ASP A 1 220 ? 17.699 28.717 -4.728 1.00 83.69 220 ASP A CA 1
ATOM 1761 C C . ASP A 1 220 ? 16.441 29.290 -5.403 1.00 83.69 220 ASP A C 1
ATOM 1763 O O . ASP A 1 220 ? 15.328 28.798 -5.203 1.00 83.69 220 ASP A O 1
ATOM 1767 N N . ALA A 1 221 ? 16.605 30.382 -6.156 1.00 81.44 221 ALA A N 1
ATOM 1768 C CA . ALA A 1 221 ? 15.495 31.058 -6.831 1.00 81.44 221 ALA A CA 1
ATOM 1769 C C . ALA A 1 221 ? 14.734 30.111 -7.779 1.00 81.44 221 ALA A C 1
ATOM 1771 O O . ALA A 1 221 ? 13.505 30.073 -7.742 1.00 81.44 221 ALA A O 1
ATOM 1772 N N . ASP A 1 222 ? 15.462 29.274 -8.522 1.00 81.75 222 ASP A N 1
ATOM 1773 C CA . ASP A 1 222 ? 14.887 28.267 -9.418 1.00 81.75 222 ASP A CA 1
ATOM 1774 C C . ASP A 1 222 ? 14.052 27.235 -8.642 1.00 81.75 222 ASP A C 1
ATOM 1776 O O . ASP A 1 222 ? 12.945 26.869 -9.051 1.00 81.75 222 ASP A O 1
ATOM 1780 N N . GLY A 1 223 ? 14.525 26.801 -7.472 1.00 82.62 223 GLY A N 1
ATOM 1781 C CA . GLY A 1 223 ? 13.766 25.931 -6.583 1.00 82.62 223 GLY A CA 1
ATOM 1782 C C . GLY A 1 223 ? 12.475 26.563 -6.060 1.00 82.62 223 GLY A C 1
ATOM 1783 O O . GLY A 1 223 ? 11.434 25.897 -6.021 1.00 82.62 223 GLY A O 1
ATOM 1784 N N . PHE A 1 224 ? 12.500 27.853 -5.712 1.00 85.88 224 PHE A N 1
ATOM 1785 C CA . PHE A 1 224 ? 11.294 28.595 -5.327 1.00 85.88 224 PHE A CA 1
ATOM 1786 C C . PHE A 1 224 ? 10.286 28.704 -6.478 1.00 85.88 224 PHE A C 1
ATOM 1788 O O . PHE A 1 224 ? 9.088 28.500 -6.253 1.00 85.88 224 PHE A O 1
ATOM 1795 N N . ASP A 1 225 ? 10.744 28.933 -7.708 1.00 87.12 225 ASP A N 1
ATOM 1796 C CA . ASP A 1 225 ? 9.883 28.975 -8.894 1.00 87.12 225 ASP A CA 1
ATOM 1797 C C . ASP A 1 225 ? 9.248 27.608 -9.197 1.00 87.12 225 ASP A C 1
ATOM 1799 O O . ASP A 1 225 ? 8.058 27.512 -9.536 1.00 87.12 225 ASP A O 1
ATOM 1803 N N . ILE A 1 226 ? 9.989 26.515 -8.988 1.00 84.88 226 ILE A N 1
ATOM 1804 C CA . ILE A 1 226 ? 9.452 25.149 -9.070 1.00 84.88 226 ILE A CA 1
ATOM 1805 C C . ILE A 1 226 ? 8.365 24.926 -8.008 1.00 84.88 226 ILE A C 1
ATOM 1807 O O . ILE A 1 226 ? 7.317 24.350 -8.307 1.00 84.88 226 ILE A O 1
ATOM 1811 N N . ILE A 1 227 ? 8.567 25.384 -6.770 1.00 86.88 227 ILE A N 1
ATOM 1812 C CA . ILE A 1 227 ? 7.554 25.258 -5.709 1.00 86.88 227 ILE A CA 1
ATOM 1813 C C . ILE A 1 227 ? 6.299 26.063 -6.067 1.00 86.88 227 ILE A C 1
ATOM 1815 O O . ILE A 1 227 ? 5.187 25.533 -5.992 1.00 86.88 227 ILE A O 1
ATOM 1819 N N . LEU A 1 228 ? 6.458 27.315 -6.502 1.00 90.12 228 LEU A N 1
ATOM 1820 C CA . LEU A 1 228 ? 5.338 28.196 -6.830 1.00 90.12 228 LEU A CA 1
ATOM 1821 C C . LEU A 1 228 ? 4.535 27.674 -8.032 1.00 90.12 228 LEU A C 1
ATOM 1823 O O . LEU A 1 228 ? 3.303 27.678 -8.006 1.00 90.12 228 LEU A O 1
ATOM 1827 N N . SER A 1 229 ? 5.213 27.175 -9.067 1.00 88.88 229 SER A N 1
ATOM 1828 C CA . SER A 1 229 ? 4.562 26.569 -10.236 1.00 88.88 229 SER A CA 1
ATOM 1829 C C . SER A 1 229 ? 3.808 25.282 -9.887 1.00 88.88 229 SER A C 1
ATOM 1831 O O . SER A 1 229 ? 2.688 25.080 -10.367 1.00 88.88 229 SER A O 1
ATOM 1833 N N . ARG A 1 230 ? 4.351 24.443 -8.995 1.00 87.69 230 ARG A N 1
ATOM 1834 C CA . ARG A 1 230 ? 3.648 23.259 -8.474 1.00 87.69 230 ARG A CA 1
ATOM 1835 C C . ARG A 1 230 ? 2.417 23.645 -7.657 1.00 87.69 230 ARG A C 1
ATOM 1837 O O . ARG A 1 230 ? 1.367 23.049 -7.868 1.00 87.69 230 ARG A O 1
ATOM 1844 N N . LEU A 1 231 ? 2.504 24.658 -6.791 1.00 89.69 231 LEU A N 1
ATOM 1845 C CA . LEU A 1 231 ? 1.353 25.162 -6.027 1.00 89.69 231 LEU A CA 1
ATOM 1846 C C . LEU A 1 231 ? 0.237 25.678 -6.943 1.00 89.69 231 LEU A C 1
ATOM 1848 O O . LEU A 1 231 ? -0.914 25.286 -6.772 1.00 89.69 231 LEU A O 1
ATOM 1852 N N . ARG A 1 232 ? 0.575 26.472 -7.967 1.00 90.75 232 ARG A N 1
ATOM 1853 C CA . ARG A 1 232 ? -0.398 26.928 -8.977 1.00 90.75 232 ARG A CA 1
ATOM 1854 C C . ARG A 1 232 ? -1.004 25.769 -9.767 1.00 90.75 232 ARG A C 1
ATOM 1856 O O . ARG A 1 232 ? -2.189 25.788 -10.082 1.00 90.75 232 ARG A O 1
ATOM 1863 N N . SER A 1 233 ? -0.209 24.744 -10.073 1.00 87.38 233 SER A N 1
ATOM 1864 C CA . SER A 1 233 ? -0.709 23.535 -10.735 1.00 87.38 233 SER A CA 1
ATOM 1865 C C . SER A 1 233 ? -1.698 22.786 -9.842 1.00 87.38 233 SER A C 1
ATOM 1867 O O . SER A 1 233 ? -2.755 22.386 -10.318 1.00 87.38 233 SER A O 1
ATOM 1869 N N . TYR A 1 234 ? -1.413 22.656 -8.542 1.00 83.62 234 TYR A N 1
ATOM 1870 C CA . TYR A 1 234 ? -2.354 22.082 -7.577 1.00 83.62 234 TYR A CA 1
ATOM 1871 C C . TYR A 1 234 ? -3.641 22.893 -7.461 1.00 83.62 234 TYR A C 1
ATOM 1873 O O . TYR A 1 234 ? -4.715 22.302 -7.450 1.00 83.62 234 TYR A O 1
ATOM 1881 N N . GLU A 1 235 ? -3.553 24.222 -7.420 1.00 85.31 235 GLU A N 1
ATOM 1882 C CA . GLU A 1 235 ? -4.726 25.100 -7.431 1.00 85.31 235 GLU A CA 1
ATOM 1883 C C . GLU A 1 235 ? -5.558 24.901 -8.707 1.00 85.31 235 GLU A C 1
ATOM 1885 O O . GLU A 1 235 ? -6.776 24.745 -8.637 1.00 85.31 235 GLU A O 1
ATOM 1890 N N . SER A 1 236 ? -4.907 24.816 -9.870 1.00 84.19 236 SER A N 1
ATOM 1891 C CA . SER A 1 236 ? -5.564 24.522 -11.148 1.00 84.19 236 SER A CA 1
ATOM 1892 C C . SER A 1 236 ? -6.259 23.157 -11.136 1.00 84.19 236 SER A C 1
ATOM 1894 O O . SER A 1 236 ? -7.437 23.057 -11.488 1.00 84.19 236 SER A O 1
ATOM 1896 N N . TYR A 1 237 ? -5.581 22.108 -10.658 1.00 79.75 237 TYR A N 1
ATOM 1897 C CA . TYR A 1 237 ? -6.178 20.781 -10.515 1.00 79.75 237 TYR A CA 1
ATOM 1898 C C . TYR A 1 237 ? -7.353 20.798 -9.540 1.00 79.75 237 TYR A C 1
ATOM 1900 O O . TYR A 1 237 ? -8.405 20.250 -9.860 1.00 79.75 237 TYR A O 1
ATOM 1908 N N . TYR A 1 238 ? -7.227 21.477 -8.402 1.00 76.56 238 TYR A N 1
ATOM 1909 C CA . TYR A 1 238 ? -8.306 21.619 -7.431 1.00 76.56 238 TYR A CA 1
ATOM 1910 C C . TYR A 1 238 ? -9.514 22.341 -8.035 1.00 76.56 238 TYR A C 1
ATOM 1912 O O . TYR A 1 238 ? -10.626 21.829 -7.972 1.00 76.56 238 TYR A O 1
ATOM 1920 N N . ASN A 1 239 ? -9.308 23.460 -8.730 1.00 80.56 239 ASN A N 1
ATOM 1921 C CA . ASN A 1 239 ? -10.376 24.177 -9.429 1.00 80.56 239 ASN A CA 1
ATOM 1922 C C . ASN A 1 239 ? -11.024 23.322 -10.531 1.00 80.56 239 ASN A C 1
ATOM 1924 O O . ASN A 1 239 ? -12.244 23.354 -10.712 1.00 80.56 239 ASN A O 1
ATOM 1928 N N . SER A 1 240 ? -10.240 22.491 -11.225 1.00 76.44 240 SER A N 1
ATOM 1929 C CA . SER A 1 240 ? -10.757 21.581 -12.251 1.00 76.44 240 SER A CA 1
ATOM 1930 C C . SER A 1 240 ? -11.735 20.546 -11.683 1.00 76.44 240 SER A C 1
ATOM 1932 O O . SER A 1 240 ? -12.673 20.149 -12.378 1.00 76.44 240 SER A O 1
ATOM 1934 N N . LEU A 1 241 ? -11.596 20.170 -10.406 1.00 69.62 241 LEU A N 1
ATOM 1935 C CA . LEU A 1 241 ? -12.521 19.260 -9.729 1.00 69.62 241 LEU A CA 1
ATOM 1936 C C . LEU A 1 241 ? -13.931 19.855 -9.576 1.00 69.62 241 LEU A C 1
ATOM 1938 O O . LEU A 1 241 ? -14.911 19.112 -9.631 1.00 69.62 241 LEU A O 1
ATOM 1942 N N . TYR A 1 242 ? -14.046 21.179 -9.438 1.00 70.31 242 TYR A N 1
ATOM 1943 C CA . TYR A 1 242 ? -15.331 21.875 -9.292 1.00 70.31 242 TYR A CA 1
ATOM 1944 C C . TYR A 1 242 ? -15.969 22.253 -10.632 1.00 70.31 242 TYR A C 1
ATOM 1946 O O . TYR A 1 242 ? -17.195 22.290 -10.746 1.00 70.31 242 TYR A O 1
ATOM 1954 N N . VAL A 1 243 ? -15.153 22.527 -11.654 1.00 71.50 243 VAL A N 1
ATOM 1955 C CA . VAL A 1 243 ? -15.626 23.031 -12.956 1.00 71.50 243 VAL A CA 1
ATOM 1956 C C . VAL A 1 243 ? -15.934 21.900 -13.952 1.00 71.50 243 VAL A C 1
ATOM 1958 O O . VAL A 1 243 ? -16.777 22.064 -14.834 1.00 71.50 243 VAL A O 1
ATOM 1961 N N . SER A 1 244 ? -15.301 20.733 -13.814 1.00 70.94 244 SER A N 1
ATOM 1962 C CA . SER A 1 244 ? -15.460 19.601 -14.742 1.00 70.94 244 SER A CA 1
ATOM 1963 C C . SER A 1 244 ? -16.579 18.619 -14.347 1.00 70.94 244 SER A C 1
ATOM 1965 O O . SER A 1 244 ? -17.287 18.793 -13.352 1.00 70.94 244 SER A O 1
ATOM 1967 N N . GLY A 1 245 ? -16.727 17.529 -15.115 1.00 63.47 245 GLY A N 1
ATOM 1968 C CA . GLY A 1 245 ? -17.627 16.413 -14.789 1.00 63.47 245 GLY A CA 1
ATOM 1969 C C . GLY A 1 245 ? -17.340 15.736 -13.439 1.00 63.47 245 GLY A C 1
ATOM 1970 O O . GLY A 1 245 ? -18.213 15.047 -12.914 1.00 63.47 245 GLY A O 1
ATOM 1971 N N . PHE A 1 246 ? -16.172 15.982 -12.830 1.00 60.44 246 PHE A N 1
ATOM 1972 C CA . PHE A 1 246 ? -15.831 15.495 -11.489 1.00 60.44 246 PHE A CA 1
ATOM 1973 C C . PHE A 1 246 ? -16.671 16.125 -10.368 1.00 60.44 246 PHE A C 1
ATOM 1975 O O . PHE A 1 246 ? -16.766 15.537 -9.288 1.00 60.44 246 PHE A O 1
ATOM 1982 N N . LYS A 1 247 ? -17.378 17.235 -10.627 1.00 63.66 247 LYS A N 1
ATOM 1983 C CA . LYS A 1 247 ? -18.299 17.851 -9.658 1.00 63.66 247 LYS A CA 1
ATOM 1984 C C . LYS A 1 247 ? -19.328 16.862 -9.102 1.00 63.66 247 LYS A C 1
ATOM 1986 O O . LYS A 1 247 ? -19.630 16.902 -7.916 1.00 63.66 247 LYS A O 1
ATOM 1991 N N . TYR A 1 248 ? -19.819 15.930 -9.926 1.00 63.72 248 TYR A N 1
ATOM 1992 C CA . TYR A 1 248 ? -20.814 14.933 -9.515 1.00 63.72 248 TYR A CA 1
ATOM 1993 C C . TYR A 1 248 ? -20.246 13.886 -8.549 1.00 63.72 248 TYR A C 1
ATOM 1995 O O . TYR A 1 248 ? -20.991 13.321 -7.755 1.00 63.72 248 TYR A O 1
ATOM 2003 N N . VAL A 1 249 ? -18.933 13.648 -8.594 1.00 62.50 249 VAL A N 1
ATOM 2004 C CA . VAL A 1 249 ? -18.233 12.709 -7.705 1.00 62.50 249 VAL A CA 1
ATOM 2005 C C . VAL A 1 249 ? -17.997 13.334 -6.327 1.00 62.50 249 VAL A C 1
ATOM 2007 O O . VAL A 1 249 ? -18.032 12.634 -5.321 1.00 62.50 249 VAL A O 1
ATOM 2010 N N . ILE A 1 250 ? -17.791 14.653 -6.270 1.00 59.59 250 ILE A N 1
ATOM 2011 C CA . ILE A 1 250 ? -17.464 15.387 -5.034 1.00 59.59 250 ILE A CA 1
ATOM 2012 C C . ILE A 1 250 ? -18.718 15.919 -4.329 1.00 59.59 250 ILE A C 1
ATOM 2014 O O . ILE A 1 250 ? -18.710 16.096 -3.111 1.00 59.59 250 ILE A O 1
ATOM 2018 N N . TRP A 1 251 ? -19.812 16.121 -5.067 1.00 58.66 251 TRP A N 1
ATOM 2019 C CA . TRP A 1 251 ? -21.076 16.645 -4.544 1.00 58.66 251 TRP A CA 1
ATOM 2020 C C . TRP A 1 251 ? -21.565 15.944 -3.257 1.00 58.66 251 TRP A C 1
ATOM 2022 O O . TRP A 1 251 ? -21.866 16.662 -2.303 1.00 58.66 251 TRP A O 1
ATOM 2032 N N . PRO A 1 252 ? -21.547 14.598 -3.132 1.00 58.41 252 PRO A N 1
ATOM 2033 C CA . PRO A 1 252 ? -21.995 13.926 -1.908 1.00 58.41 252 PRO A CA 1
ATOM 2034 C C . PRO A 1 252 ? -21.196 14.317 -0.657 1.00 58.41 252 PRO A C 1
ATOM 2036 O O . PRO A 1 252 ? -21.755 14.362 0.435 1.00 58.41 252 PRO A O 1
ATOM 2039 N N . CYS A 1 253 ? -19.904 14.630 -0.806 1.00 51.72 253 CYS A N 1
ATOM 2040 C CA . CYS A 1 253 ? -19.036 15.051 0.296 1.00 51.72 253 CYS A CA 1
ATOM 2041 C C . CYS A 1 253 ? -19.272 16.512 0.704 1.00 51.72 253 CYS A C 1
ATOM 2043 O O . CYS A 1 253 ? -19.068 16.857 1.863 1.00 51.72 253 CYS A O 1
ATOM 2045 N N . VAL A 1 254 ? -19.703 17.364 -0.231 1.00 55.91 254 VAL A N 1
ATOM 2046 C CA . VAL A 1 254 ? -19.965 18.794 0.014 1.00 55.91 254 VAL A CA 1
ATOM 2047 C C . VAL A 1 254 ? -21.332 19.011 0.666 1.00 55.91 254 VAL A C 1
ATOM 2049 O O . VAL A 1 254 ? -21.484 19.930 1.456 1.00 55.91 254 VAL A O 1
ATOM 2052 N N . THR A 1 255 ? -22.318 18.156 0.385 1.00 51.72 255 THR A N 1
ATOM 2053 C CA . THR A 1 255 ? -23.674 18.246 0.967 1.00 51.72 255 THR A CA 1
ATOM 2054 C C . THR A 1 255 ? -23.816 17.619 2.355 1.00 51.72 255 THR A C 1
ATOM 2056 O O . THR A 1 255 ? -24.906 17.640 2.916 1.00 51.72 255 THR A O 1
ATOM 2059 N N . LEU A 1 256 ? -22.753 17.002 2.879 1.00 45.59 256 LEU A N 1
ATOM 2060 C CA . LEU A 1 256 ? -22.718 16.394 4.216 1.00 45.59 256 LEU A CA 1
ATOM 2061 C C . LEU A 1 256 ? -22.181 17.346 5.305 1.00 45.59 256 LEU A C 1
ATOM 2063 O O . LEU A 1 256 ? -22.013 16.917 6.447 1.00 45.59 256 LEU A O 1
ATOM 2067 N N . VAL A 1 257 ? -21.927 18.610 4.955 1.00 39.84 257 VAL A N 1
ATOM 2068 C CA . VAL A 1 257 ? -21.636 19.730 5.868 1.00 39.84 257 VAL A CA 1
ATOM 2069 C C . VAL A 1 257 ? -22.845 20.656 5.890 1.00 39.84 257 VAL A C 1
ATOM 2071 O O . VAL A 1 257 ? -23.223 21.080 7.003 1.00 39.84 257 VAL A O 1
#